Protein 9H0A (pdb70)

Solvent-accessible surface area: 10461 Å² total; per-residue (Å²): 158,7,82,9,103,12,57,18,99,109,11,48,1,140,50,0,117,32,50,6,42,0,12,0,0,15,43,17,136,176,17,59,98,54,22,19,25,57,12,0,64,8,75,8,32,4,37,94,78,97,46,78,70,0,37,1,45,8,65,3,32,10,32,104,34,192,143,151,67,84,140,95,42,108,72,33,14,37,2,29,6,68,148,75,7,86,125,133,44,33,56,17,99,69,2,42,0,15,25,40,60,26,149,76,146,124,90,115,102,95,66,34,54,31,11,2,0,52,13,66,80,33,180,141,108,81,6,42,15,0,0,18,3,6,82,80,7,132,62,32,2,18,0,4,0,63,131,67,104,36,142,124,91,31,33,80,130,2,26,76,9,0,119,107,0,27,7,62,89,88,39,26,87,185,59,94,11,38,112,16,72,15,75,196,71

Foldseek 3Di:
DQFFDADDFFDFQQLVFAKWWFFKKFCDPVCPPVQQAARWMWGKATWDDDDQKIKIKIKIWHQADVVVRGHTDIFMKMWIAPDGHDPVGRTGGWRWTWMWTDDDPDTHTDGGTKTFRDWDADPVRHTAKTWIFGRGLNTIITIIGPDNDDDPVVVVVVLVSRVVRPRDPVCSDPPRMGTGHHPPD

InterPro domains:
  IPR012674 Calycin [G3DSA:2.40.128.20] (30-206)
  IPR012674 Calycin [SSF50814] (40-212)

Structure (mmCIF, N/CA/C/O backbone):
data_9H0A
#
_entry.id   9H0A
#
_cell.length_a   82.012
_cell.length_b   82.012
_cell.length_c   127.851
_cell.angle_alpha   90.000
_cell.angle_beta   90.000
_cell.angle_gamma   120.000
#
_symmetry.space_group_name_H-M   'P 63 2 2'
#
loop_
_entity.id
_entity.type
_entity.pdbx_description
1 polymer 'Parasitophorous vacuolar protein 5'
2 non-polymer 4-(aminomethyl)-1-[5-(2-methoxy-6-propan-2-yl-pyridin-3-yl)imidazo[2,1-b][1,3,4]thiadiazol-2-yl]piperidin-4-ol
3 non-polymer 'CHLORIDE ION'
4 water water
#
loop_
_atom_site.group_PDB
_atom_site.id
_atom_site.type_symbol
_atom_site.label_atom_id
_atom_site.label_alt_id
_atom_site.label_comp_id
_atom_site.label_asym_id
_atom_site.label_entity_id
_atom_site.label_seq_id
_atom_site.pdbx_PDB_ins_code
_atom_site.Cartn_x
_atom_site.Cartn_y
_atom_site.Cartn_z
_atom_site.occupancy
_atom_site.B_iso_or_equiv
_atom_site.auth_seq_id
_atom_site.auth_comp_id
_atom_site.auth_asym_id
_atom_site.auth_atom_id
_atom_site.pdbx_PDB_model_num
ATOM 1 N N . ASP A 1 32 ? 0.05040 -28.80908 -23.35550 1.000 89.32215 32 ASP A N 1
ATOM 2 C CA . ASP A 1 32 ? -0.66043 -29.17557 -24.57482 1.000 86.72838 32 ASP A CA 1
ATOM 3 C C . ASP A 1 32 ? -1.93608 -28.34670 -24.73394 1.000 76.88641 32 ASP A C 1
ATOM 4 O O . ASP A 1 32 ? -2.68988 -28.52205 -25.68768 1.000 74.63415 32 ASP A O 1
ATOM 9 N N . GLY A 1 33 ? -2.17508 -27.44340 -23.79085 1.000 69.19196 33 GLY A N 1
ATOM 10 C CA . GLY A 1 33 ? -3.28742 -26.53031 -23.89407 1.000 65.43492 33 GLY A CA 1
ATOM 11 C C . GLY A 1 33 ? -4.62891 -27.07238 -23.44633 1.000 61.60974 33 GLY A C 1
ATOM 12 O O . GLY A 1 33 ? -5.59691 -26.30293 -23.40232 1.000 57.45623 33 GLY A O 1
ATOM 13 N N . VAL A 1 34 ? -4.72460 -28.36238 -23.12521 1.000 62.32852 34 VAL A N 1
ATOM 14 C CA . VAL A 1 34 ? -5.94771 -28.93495 -22.56443 1.000 60.60278 34 VAL A CA 1
ATOM 15 C C . VAL A 1 34 ? -6.14457 -28.37703 -21.16171 1.000 59.31124 34 VAL A C 1
ATOM 16 O O . VAL A 1 34 ? -5.26480 -28.51568 -20.30347 1.000 55.04597 34 VAL A O 1
ATOM 20 N N . VAL A 1 35 ? -7.30459 -27.74587 -20.91159 1.000 48.95161 35 VAL A N 1
ATOM 21 C CA . VAL A 1 35 ? -7.58508 -27.23516 -19.57410 1.000 50.92565 35 VAL A CA 1
ATOM 22 C C . VAL A 1 35 ? -8.51956 -28.20849 -18.87420 1.000 51.69213 35 VAL A C 1
ATOM 23 O O . VAL A 1 35 ? -9.40489 -28.80281 -19.50332 1.000 56.45197 35 VAL A O 1
ATOM 27 N N . HIS A 1 36 ? -8.29056 -28.41509 -17.57876 1.000 49.93880 36 HIS A N 1
ATOM 28 C CA . HIS A 1 36 ? -9.16078 -29.23616 -16.75448 1.000 50.94939 36 HIS A CA 1
ATOM 29 C C . HIS A 1 36 ? -9.77820 -28.39982 -15.64204 1.000 53.72493 36 HIS A C 1
ATOM 30 O O . HIS A 1 36 ? -9.25888 -27.34558 -15.25353 1.000 53.12774 36 HIS A O 1
ATOM 37 N N . VAL A 1 37 ? -10.89109 -28.90586 -15.12509 1.000 47.23932 37 VAL A N 1
ATOM 38 C CA . VAL A 1 37 ? -11.66702 -28.22092 -14.10056 1.000 52.36838 37 VAL A CA 1
ATOM 39 C C . VAL A 1 37 ? -10.94194 -28.32733 -12.76440 1.000 51.95026 37 VAL A C 1
ATOM 40 O O . VAL A 1 37 ? -10.46228 -29.39897 -12.39279 1.000 49.21854 37 VAL A O 1
ATOM 44 N N . LEU A 1 38 ? -10.86191 -27.21619 -12.03214 1.000 49.92894 38 LEU A N 1
ATOM 45 C CA . LEU A 1 38 ? -10.27580 -27.25791 -10.69590 1.000 49.17510 38 LEU A CA 1
ATOM 46 C C . LEU A 1 38 ? -11.31299 -27.52905 -9.60687 1.000 52.97972 38 LEU A C 1
ATOM 47 O O . LEU A 1 38 ? -11.07464 -28.34642 -8.71408 1.000 54.22777 38 LEU A O 1
ATOM 52 N N . SER A 1 39 ? -12.47040 -26.85738 -9.67057 1.000 53.62788 39 SER A N 1
ATOM 53 C CA . SER A 1 39 ? -13.45286 -26.84324 -8.58682 1.000 55.38902 39 SER A CA 1
ATOM 54 C C . SER A 1 39 ? -14.53415 -27.89085 -8.84446 1.000 58.99474 39 SER A C 1
ATOM 55 O O . SER A 1 39 ? -15.35749 -27.72960 -9.75326 1.000 54.47302 39 SER A O 1
ATOM 58 N N . LYS A 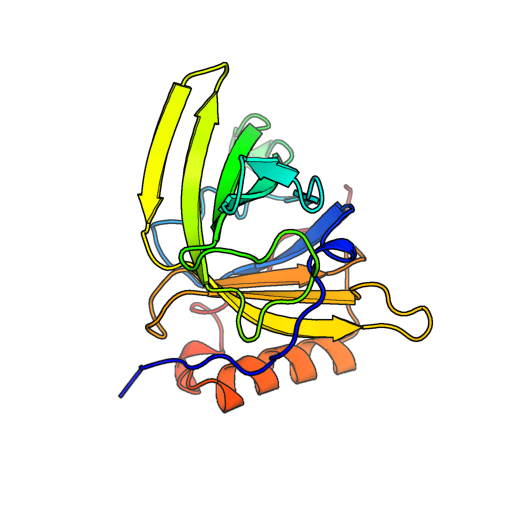1 40 ? -14.55477 -28.94220 -8.02267 1.000 58.83152 40 LYS A N 1
ATOM 59 C CA . LYS A 1 40 ? -15.49607 -30.04164 -8.18486 1.000 63.54021 40 LYS A CA 1
ATOM 60 C C . LYS A 1 40 ? -16.49544 -30.09895 -7.03205 1.000 62.80270 40 LYS A C 1
ATOM 61 O O . LYS A 1 40 ? -16.30092 -29.49361 -5.97171 1.000 61.59679 40 LYS A O 1
ATOM 67 N N . ASN A 1 41 ? -17.58411 -30.83868 -7.27079 1.000 62.99677 41 ASN A N 1
ATOM 68 C CA . ASN A 1 41 ? -18.64923 -31.05389 -6.28557 1.000 62.17358 41 ASN A CA 1
ATOM 69 C C . ASN A 1 41 ? -19.34412 -29.74058 -5.94969 1.000 65.11638 41 ASN A C 1
ATOM 70 O O . ASN A 1 41 ? -19.59702 -29.42035 -4.78766 1.000 69.32417 41 ASN A O 1
ATOM 75 N N . ILE A 1 42 ? -19.67268 -28.99623 -7.00361 1.000 61.34981 42 ILE A N 1
ATOM 76 C CA . ILE A 1 42 ? -20.24493 -27.65743 -6.92083 1.000 61.99546 42 ILE A CA 1
ATOM 77 C C . ILE A 1 42 ? -21.74909 -27.72991 -6.68459 1.000 65.46388 42 ILE A C 1
ATOM 78 O O . ILE A 1 42 ? -22.45316 -28.55945 -7.27736 1.000 64.95485 42 ILE A O 1
ATOM 83 N N . ASP A 1 43 ? -22.25014 -26.83528 -5.83341 1.000 66.29730 43 ASP A N 1
ATOM 84 C CA . ASP A 1 43 ? -23.67609 -26.72840 -5.54080 1.000 66.57625 43 ASP A CA 1
ATOM 85 C C . ASP A 1 43 ? -24.32158 -25.72737 -6.50068 1.000 64.56258 43 ASP A C 1
ATOM 86 O O . ASP A 1 43 ? -24.00558 -24.53383 -6.47273 1.000 66.80031 43 ASP A O 1
ATOM 91 N N . VAL A 1 44 ? -25.22777 -26.21092 -7.34984 1.000 65.03777 44 VAL A N 1
ATOM 92 C CA . VAL A 1 44 ? -25.82351 -25.34433 -8.36164 1.000 64.13014 44 VAL A CA 1
ATOM 93 C C . VAL A 1 44 ? -26.89239 -24.41866 -7.77907 1.000 68.26503 44 VAL A C 1
ATOM 94 O O . VAL A 1 44 ? -27.21449 -23.39240 -8.39455 1.000 63.33288 44 VAL A O 1
ATOM 98 N N . LYS A 1 45 ? -27.43988 -24.73689 -6.60031 1.000 66.04796 45 LYS A N 1
ATOM 99 C CA . LYS A 1 45 ? -28.33461 -23.80056 -5.92131 1.000 67.41443 45 LYS A CA 1
ATOM 100 C C . LYS A 1 45 ? -27.65295 -22.46565 -5.62105 1.000 68.67168 45 LYS A C 1
ATOM 101 O O . LYS A 1 45 ? -28.30820 -21.41530 -5.65603 1.000 71.36707 45 LYS A O 1
ATOM 107 N N . ASN A 1 46 ? -26.34831 -22.47871 -5.31988 1.000 68.68368 46 ASN A N 1
ATOM 108 C CA . ASN A 1 46 ? -25.61153 -21.25008 -5.03570 1.000 69.41894 46 ASN A CA 1
ATOM 109 C C . ASN A 1 46 ? -25.29249 -20.44832 -6.28964 1.000 65.62275 46 ASN A C 1
ATOM 110 O O . ASN A 1 46 ? -24.73798 -19.35064 -6.18392 1.000 61.68038 46 ASN A O 1
ATOM 115 N N . LEU A 1 47 ? -25.60877 -20.97934 -7.46476 1.000 65.10217 47 LEU A N 1
ATOM 116 C CA . LEU A 1 47 ? -25.28188 -20.33696 -8.72539 1.000 60.73186 47 LEU A CA 1
ATOM 117 C C . LEU A 1 47 ? -26.33518 -19.29190 -9.06955 1.000 63.30048 47 LEU A C 1
ATOM 118 O O . LEU A 1 47 ? -26.90526 -19.32736 -10.16643 1.000 62.02401 47 LEU A O 1
ATOM 123 N N . GLN A 1 48 ? -26.62353 -18.38278 -8.14153 1.000 60.82042 48 GLN A N 1
ATOM 124 C CA . GLN A 1 48 ? -27.66323 -17.38752 -8.33038 1.000 59.83136 48 GLN A CA 1
ATOM 125 C C . GLN A 1 48 ? -27.14833 -16.02369 -7.88328 1.000 61.79331 48 GLN A C 1
ATOM 126 O O . GLN A 1 48 ? -26.32093 -15.91991 -6.97277 1.000 64.37040 48 GLN A O 1
ATOM 132 N N . GLY A 1 49 ? -27.63713 -14.97828 -8.53142 1.000 53.83181 49 GLY A N 1
ATOM 133 C CA . GLY A 1 49 ? -27.25943 -13.62140 -8.19783 1.000 51.32559 49 GLY A CA 1
ATOM 134 C C . GLY A 1 49 ? -26.53343 -12.94471 -9.33965 1.000 47.35526 49 GLY A C 1
ATOM 135 O O . GLY A 1 49 ? -26.43264 -13.46528 -10.45662 1.000 45.62178 49 GLY A O 1
ATOM 136 N N . THR A 1 50 ? -26.02127 -11.75858 -9.04519 1.000 44.64285 50 THR A N 1
ATOM 137 C CA . THR A 1 50 ? -25.32806 -10.93274 -10.01842 1.000 42.67241 50 THR A CA 1
ATOM 138 C C . THR A 1 50 ? -23.82683 -11.12559 -9.87446 1.000 42.03246 50 THR A C 1
ATOM 139 O O . THR A 1 50 ? -23.29892 -11.19592 -8.75984 1.000 39.90029 50 THR A O 1
ATOM 143 N N . PHE A 1 51 ? -23.14205 -11.20555 -11.00595 1.000 42.36225 51 PHE A N 1
ATOM 144 C CA . PHE A 1 51 ? -21.68743 -11.22296 -11.04039 1.000 41.55601 51 PHE A CA 1
ATOM 145 C C . PHE A 1 51 ? -21.20246 -10.21967 -12.07150 1.000 40.65533 51 PHE A C 1
ATOM 146 O O . PHE A 1 51 ? -21.80598 -10.06990 -13.13395 1.000 40.31259 51 PHE A O 1
ATOM 154 N N . TYR A 1 52 ? -20.11628 -9.52869 -11.74596 1.000 38.54076 52 TYR A N 1
ATOM 155 C CA . TYR A 1 52 ? -19.52811 -8.52752 -12.62218 1.000 41.54610 52 TYR A CA 1
ATOM 156 C C . TYR A 1 52 ? -18.29275 -9.10655 -13.29572 1.000 39.36443 52 TYR A C 1
ATOM 157 O O . TYR A 1 52 ? -17.45399 -9.72973 -12.64001 1.000 39.35185 52 TYR A O 1
ATOM 166 N N . GLU A 1 53 ? -18.18829 -8.89918 -14.59872 1.000 39.68063 53 GLU A N 1
ATOM 167 C CA . GLU A 1 53 ? -17.01653 -9.33716 -15.34862 1.000 42.32100 53 GLU A CA 1
ATOM 168 C C . GLU A 1 53 ? -15.77211 -8.52408 -14.96666 1.000 42.63227 53 GLU A C 1
ATOM 169 O O . GLU A 1 53 ? -15.79124 -7.28525 -14.95988 1.000 45.98918 53 GLU A O 1
ATOM 175 N N . ILE A 1 54 ? -14.69866 -9.23027 -14.62739 1.000 40.61991 54 ILE A N 1
ATOM 176 C CA . ILE A 1 54 ? -13.42686 -8.62326 -14.25120 1.000 39.81469 54 ILE A CA 1
ATOM 177 C C . ILE A 1 54 ? -12.44971 -8.61644 -15.42140 1.000 43.56711 54 ILE A C 1
ATOM 178 O O . ILE A 1 54 ? -11.78231 -7.61194 -15.67817 1.000 43.13622 54 ILE A O 1
ATOM 183 N N . ALA A 1 55 ? -12.38057 -9.72639 -16.15454 1.000 42.74744 55 ALA A N 1
ATOM 184 C CA . ALA A 1 55 ? -11.49448 -9.84457 -17.30282 1.000 46.65367 55 ALA A CA 1
ATOM 185 C C . ALA A 1 55 ? -11.99669 -10.98578 -18.17490 1.000 41.72889 55 ALA A C 1
ATOM 186 O O . ALA A 1 55 ? -12.73777 -11.85198 -17.71849 1.000 38.51141 55 ALA A O 1
ATOM 188 N N . THR A 1 56 ? -11.60136 -10.95646 -19.44582 1.000 42.85963 56 THR A N 1
ATOM 189 C CA . THR A 1 56 ? -11.85144 -12.02795 -20.39984 1.000 41.39672 56 THR A CA 1
ATOM 190 C C . THR A 1 56 ? -10.54582 -12.29349 -21.13456 1.000 41.00286 56 THR A C 1
ATOM 191 O O . THR A 1 56 ? -9.61243 -11.49784 -21.06334 1.000 40.30098 56 THR A O 1
ATOM 195 N N . ASN A 1 57 ? -10.46720 -13.42022 -21.84320 1.000 41.38807 57 ASN A N 1
ATOM 196 C CA . ASN A 1 57 ? -9.37792 -13.58409 -22.79585 1.000 45.95992 57 ASN A CA 1
ATOM 197 C C . ASN A 1 57 ? -9.80926 -12.94302 -24.11662 1.000 46.17816 57 ASN A C 1
ATOM 198 O O . ASN A 1 57 ? -10.79998 -12.20353 -24.17424 1.000 47.01394 57 ASN A O 1
ATOM 203 N N . ALA A 1 58 ? -9.05890 -13.18839 -25.19099 1.000 44.21743 58 ALA A N 1
ATOM 204 C CA . ALA A 1 58 ? -9.27604 -12.47592 -26.44485 1.000 45.98869 58 A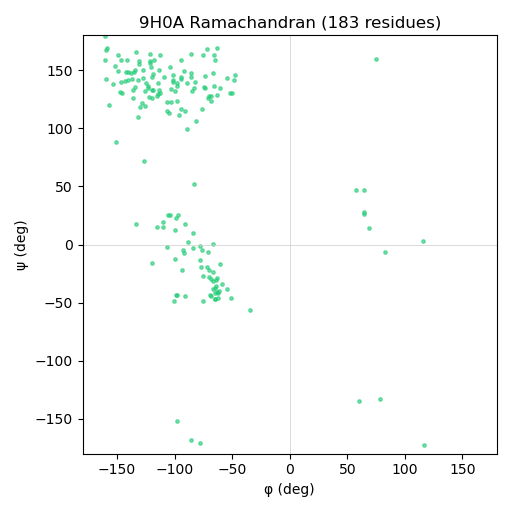LA A CA 1
ATOM 205 C C . ALA A 1 58 ? -9.95907 -13.33551 -27.51032 1.000 46.18344 58 ALA A C 1
ATOM 206 O O . ALA A 1 58 ? -9.81800 -13.05864 -28.70538 1.000 50.93088 58 ALA A O 1
ATOM 208 N N . SER A 1 59 ? -10.71803 -14.35610 -27.11057 1.000 46.03074 59 SER A N 1
ATOM 209 C CA . SER A 1 59 ? -11.45296 -15.14209 -28.09175 1.000 47.05038 59 SER A CA 1
ATOM 210 C C . SER A 1 59 ? -12.48137 -14.27618 -28.81612 1.000 50.86272 59 SER A C 1
ATOM 211 O O . SER A 1 59 ? -13.28955 -13.58674 -28.18900 1.000 46.62452 59 SER A O 1
ATOM 214 N N . ASP A 1 60 ? -12.44763 -14.32560 -30.14861 1.000 49.54345 60 ASP A N 1
ATOM 215 C CA . ASP A 1 60 ? -13.41252 -13.61182 -30.97775 1.000 50.26264 60 ASP A CA 1
ATOM 216 C C . ASP A 1 60 ? -14.84935 -14.05171 -30.72710 1.000 52.01543 60 ASP A C 1
ATOM 217 O O . ASP A 1 60 ? -15.77754 -13.34295 -31.12860 1.000 52.76953 60 ASP A O 1
ATOM 222 N N . LYS A 1 61 ? -15.05442 -15.20548 -30.08726 1.000 50.88894 61 LYS A N 1
ATOM 223 C CA . LYS A 1 61 ? -16.40574 -15.63121 -29.73522 1.000 52.79548 61 LYS A CA 1
ATOM 224 C C . LYS A 1 61 ? -17.05342 -14.66406 -28.74765 1.000 52.13216 61 LYS A C 1
ATOM 225 O O . LYS A 1 61 ? -18.24359 -14.34917 -28.86435 1.000 52.47870 61 LYS A O 1
ATOM 231 N N . ILE A 1 62 ? -16.28737 -14.17985 -27.77152 1.000 50.16904 62 ILE A N 1
ATOM 232 C CA . ILE A 1 62 ? -16.82515 -13.34582 -26.70393 1.000 49.48549 62 ILE A CA 1
ATOM 233 C C . ILE A 1 62 ? -16.18896 -11.95899 -26.64189 1.000 50.44447 62 ILE A C 1
ATOM 234 O O . ILE A 1 62 ? -16.74405 -11.06655 -25.98060 1.000 48.93892 62 ILE A O 1
ATOM 239 N N . PHE A 1 63 ? -15.04570 -11.73165 -27.27687 1.000 50.40605 63 PHE A N 1
ATOM 240 C CA . PHE A 1 63 ? -14.38770 -10.44125 -27.19707 1.000 47.82257 63 PHE A CA 1
ATOM 241 C C . PHE A 1 63 ? -14.39217 -9.77689 -28.55964 1.000 49.15009 63 PHE A C 1
ATOM 242 O O . PHE A 1 63 ? -14.03729 -10.42695 -29.54985 1.000 52.95931 63 PHE A O 1
ATOM 250 N N . PRO A 1 64 ? -14.76093 -8.49711 -28.66931 1.000 48.36950 64 PRO A N 1
ATOM 251 C CA . PRO A 1 64 ? -15.17500 -7.55679 -27.62304 1.000 50.24394 64 PRO A CA 1
ATOM 252 C C . PRO A 1 64 ? -16.67667 -7.57135 -27.31548 1.000 52.09679 64 PRO A C 1
ATOM 253 O O . PRO A 1 64 ? -17.13324 -6.78421 -26.47981 1.000 48.64178 64 PRO A O 1
ATOM 257 N N . GLY A 1 65 ? -17.41898 -8.45770 -27.98557 1.000 49.41639 65 GLY A N 1
ATOM 258 C CA . GLY A 1 65 ? -18.86933 -8.45451 -27.85844 1.000 51.06184 65 GLY A CA 1
ATOM 259 C C . GLY A 1 65 ? -19.36048 -8.47547 -26.42200 1.000 50.50276 65 GLY A C 1
ATOM 260 O O . GLY A 1 65 ? -20.24847 -7.70624 -26.05041 1.000 46.18273 65 GLY A O 1
ATOM 261 N N . LEU A 1 66 ? -18.78750 -9.35055 -25.58844 1.000 38.70100 66 LEU A N 1
ATOM 262 C CA . LEU A 1 66 ? -19.25326 -9.52062 -24.21909 1.000 41.02673 66 LEU A CA 1
ATOM 263 C C . LEU A 1 66 ? -18.34152 -8.86109 -23.20128 1.000 45.85244 66 LEU A C 1
ATOM 264 O O . LEU A 1 66 ? -18.31350 -9.28966 -22.04173 1.000 47.19127 66 LEU A O 1
ATOM 269 N N . ALA A 1 67 ? -17.59809 -7.82818 -23.60096 1.000 46.51097 67 ALA A N 1
ATOM 270 C CA . ALA A 1 67 ? -16.60280 -7.21288 -22.72840 1.000 48.77423 67 ALA A CA 1
ATOM 271 C C . ALA A 1 67 ? -16.68999 -5.68738 -22.72838 1.000 46.88338 67 ALA A C 1
ATOM 272 O O . ALA A 1 67 ? -15.72703 -5.02903 -22.33705 1.000 45.73973 67 ALA A O 1
ATOM 274 N N . CYS A 1 68 ? -17.81536 -5.12414 -23.17487 1.000 44.08673 68 CYS A N 1
ATOM 275 C CA . CYS A 1 68 ? -18.08052 -3.69603 -23.09138 1.000 48.03924 68 CYS A CA 1
ATOM 276 C C . CYS A 1 68 ? -18.13169 -3.26191 -21.62176 1.000 48.55713 68 CYS A C 1
ATOM 277 O O . CYS A 1 68 ? -18.15129 -4.09280 -20.69539 1.000 40.88229 68 CYS A O 1
ATOM 280 N N . ARG A 1 69 ? -18.14525 -1.93858 -21.40539 1.000 46.39246 69 ARG A N 1
ATOM 281 C CA . ARG A 1 69 ? -18.03899 -1.43461 -20.04119 1.000 46.46288 69 ARG A CA 1
ATOM 282 C C . ARG A 1 69 ? -19.27339 -1.80330 -19.21686 1.000 48.46125 69 ARG A C 1
ATOM 283 O O . ARG A 1 69 ? -20.38951 -1.94152 -19.73682 1.000 44.98730 69 ARG A O 1
ATOM 291 N N . CYS A 1 70 ? -19.03691 -2.01461 -17.91857 1.000 44.22419 70 CYS A N 1
ATOM 292 C CA . CYS A 1 70 ? -20.06975 -2.35964 -16.94758 1.000 44.98518 70 CYS A CA 1
ATOM 293 C C . CYS A 1 70 ? -20.71671 -3.71548 -17.24377 1.000 44.55255 70 CYS A C 1
ATOM 294 O O . CYS A 1 70 ? -21.86669 -3.93488 -16.87155 1.000 41.10731 70 CYS A O 1
ATOM 297 N N . THR A 1 71 ? -20.00079 -4.62513 -17.91837 1.000 43.11448 71 THR A N 1
ATOM 298 C CA . THR A 1 71 ? -20.56209 -5.94052 -18.23950 1.000 41.36240 71 THR A CA 1
ATOM 299 C C . THR A 1 71 ? -20.91845 -6.68729 -16.95744 1.000 40.70755 71 THR A C 1
ATOM 300 O O . THR A 1 71 ? -20.13230 -6.72262 -16.00083 1.000 36.67981 71 THR A O 1
ATOM 304 N N . LYS A 1 72 ? -22.11451 -7.28517 -16.95933 1.000 41.63832 72 LYS A N 1
ATOM 305 C CA . LYS A 1 72 ? -22.82100 -7.82231 -15.79687 1.000 40.13130 72 LYS A CA 1
ATOM 306 C C . LYS A 1 72 ? -23.56253 -9.10028 -16.18165 1.000 41.01698 72 LYS A C 1
ATOM 307 O O . LYS A 1 72 ? -24.15883 -9.15506 -17.26198 1.000 39.13704 72 LYS A O 1
ATOM 313 N N . TYR A 1 73 ? -23.56922 -10.10395 -15.28740 1.000 38.75822 73 TYR A N 1
ATOM 314 C CA . TYR A 1 73 ? -24.25341 -11.38886 -15.50862 1.000 38.48976 73 TYR A CA 1
ATOM 315 C C . TYR A 1 73 ? -25.16961 -11.71625 -14.32980 1.000 43.37140 73 TYR A C 1
ATOM 316 O O . TYR A 1 73 ? -24.69674 -11.82239 -13.19068 1.000 41.99817 73 TYR A O 1
ATOM 325 N N . GLU A 1 74 ? -26.47520 -11.89155 -14.60019 1.000 39.75864 74 GLU A N 1
ATOM 326 C CA . GLU A 1 74 ? -27.43984 -12.35354 -13.60294 1.000 42.41023 74 GLU A CA 1
ATOM 327 C C . GLU A 1 74 ? -27.75551 -13.82656 -13.85498 1.000 44.87442 74 GLU A C 1
ATOM 328 O O . GLU A 1 74 ? -28.21662 -14.18536 -14.94322 1.000 44.37357 74 GLU A O 1
ATOM 334 N N . PHE A 1 75 ? -27.52152 -14.66742 -12.85350 1.000 40.65775 75 PHE A N 1
ATOM 335 C CA . PHE A 1 75 ? -27.78922 -16.09363 -12.94531 1.000 47.18130 75 PHE A CA 1
ATOM 336 C C . PHE A 1 75 ? -29.11032 -16.40170 -12.25605 1.000 50.88437 75 PHE A C 1
ATOM 337 O O . PHE A 1 75 ? -29.33506 -15.96914 -11.12368 1.000 45.12099 75 PHE A O 1
ATOM 345 N N . SER A 1 76 ? -29.96443 -17.17323 -12.93468 1.000 50.33629 76 SER A N 1
ATOM 346 C CA . SER A 1 76 ? -31.26940 -17.54940 -12.39882 1.000 56.05793 76 SER A CA 1
ATOM 347 C C . SER A 1 76 ? -31.18363 -18.52528 -11.23474 1.000 58.22885 76 SER A C 1
ATOM 348 O O . SER A 1 76 ? -32.14332 -18.63189 -10.46295 1.000 59.36471 76 SER A O 1
ATOM 351 N N . GLY A 1 77 ? -30.08497 -19.26455 -11.10640 1.000 54.09883 77 GLY A N 1
ATOM 352 C CA . GLY A 1 77 ? -30.07559 -20.39864 -10.19886 1.000 59.63446 77 GLY A CA 1
ATOM 353 C C . GLY A 1 77 ? -30.84424 -21.58069 -10.76528 1.000 58.39822 77 GLY A C 1
ATOM 354 O O . GLY A 1 77 ? -31.70087 -21.40634 -11.64102 1.000 58.19191 77 GLY A O 1
ATOM 355 N N . LEU A 1 78 ? -30.56491 -22.77777 -10.23784 1.000 65.94758 78 LEU A N 1
ATOM 356 C CA . LEU A 1 78 ? -30.97306 -24.04686 -10.85026 1.000 61.36306 78 LEU A CA 1
ATOM 357 C C . LEU A 1 78 ? -32.46061 -24.10385 -11.17997 1.000 58.81117 78 LEU A C 1
ATOM 358 O O . LEU A 1 78 ? -33.31381 -23.78829 -10.34722 1.000 62.26237 78 LEU A O 1
ATOM 363 N N . LYS A 1 79 ? -32.75734 -24.49621 -12.41802 1.000 55.58098 79 LYS A N 1
ATOM 364 C CA . LYS A 1 79 ? -34.07953 -24.93113 -12.84776 1.000 53.32267 79 LYS A CA 1
ATOM 365 C C . LYS A 1 79 ? -33.97453 -26.35442 -13.39825 1.000 54.44888 79 LYS A C 1
ATOM 366 O O . LYS A 1 79 ? -32.90531 -26.80422 -13.83091 1.000 48.84131 79 LYS A O 1
ATOM 372 N N . ARG A 1 80 ? -35.09368 -27.07004 -13.36389 1.000 54.40344 80 ARG A N 1
ATOM 373 C CA . ARG A 1 80 ? -35.14030 -28.47407 -13.74050 1.000 59.04765 80 ARG A CA 1
ATOM 374 C C . ARG A 1 80 ? -36.18367 -28.69905 -14.81867 1.000 61.78024 80 ARG A C 1
ATOM 375 O O . ARG A 1 80 ? -37.28536 -28.14059 -14.76670 1.000 65.80220 80 ARG A O 1
ATOM 383 N N . ASP A 1 81 ? -35.82506 -29.52620 -15.78613 1.000 59.66975 81 ASP A N 1
ATOM 384 C CA . ASP A 1 81 ? -36.73593 -29.98886 -16.82022 1.000 62.44731 81 ASP A CA 1
ATOM 385 C C . ASP A 1 81 ? -36.67654 -31.51543 -16.82080 1.000 61.00912 81 ASP A C 1
ATOM 386 O O . ASP A 1 81 ? -36.11900 -32.12999 -17.73243 1.000 59.02672 81 ASP A O 1
ATOM 391 N N . GLY A 1 82 ? -37.25392 -32.11944 -15.78492 1.000 62.56656 82 GLY A N 1
ATOM 392 C CA . GLY A 1 82 ? -37.03867 -33.54293 -15.54740 1.000 59.54624 82 GLY A CA 1
ATOM 393 C C . GLY A 1 82 ? -35.67900 -33.74498 -14.90763 1.000 62.59546 82 GLY A C 1
ATOM 394 O O . GLY A 1 82 ? -35.30513 -33.02417 -13.97070 1.000 63.53743 82 GLY A O 1
ATOM 395 N N . ASN A 1 83 ? -34.91390 -34.70145 -15.42874 1.000 58.14603 83 ASN A N 1
ATOM 396 C CA . ASN A 1 83 ? -33.55466 -34.94703 -14.96292 1.000 58.86269 83 ASN A CA 1
ATOM 397 C C . ASN A 1 83 ? -32.53217 -34.01974 -15.62341 1.000 60.59536 83 ASN A C 1
ATOM 398 O O . ASN A 1 83 ? -31.32411 -34.22990 -15.46361 1.000 62.31360 83 ASN A O 1
ATOM 403 N N . LEU A 1 84 ? -32.99005 -33.00191 -16.35212 1.000 57.95307 84 LEU A N 1
ATOM 404 C CA . LEU A 1 84 ? -32.12279 -32.02506 -17.00194 1.000 53.79396 84 LEU A CA 1
ATOM 405 C C . LEU A 1 84 ? -32.04259 -30.78565 -16.12302 1.000 51.69646 84 LEU A C 1
ATOM 406 O O . LEU A 1 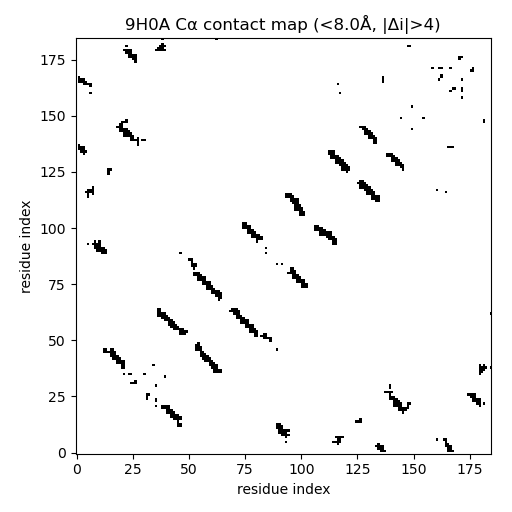84 ? -33.07447 -30.19216 -15.78656 1.000 54.54264 84 LEU A O 1
ATOM 411 N N . GLY A 1 85 ? -30.83027 -30.40115 -15.74807 1.000 48.66826 85 GLY A N 1
ATOM 412 C CA . GLY A 1 85 ? -30.60121 -29.17111 -15.01438 1.000 45.90988 85 GLY A CA 1
ATOM 413 C C . GLY A 1 85 ? -30.09330 -28.06877 -15.92549 1.000 45.46336 85 GLY A C 1
ATOM 414 O O . GLY A 1 85 ? -29.35351 -28.32174 -16.88042 1.000 43.40890 85 GLY A O 1
ATOM 415 N N . TYR A 1 86 ? -30.49256 -26.83359 -15.61902 1.000 44.30190 86 TYR A N 1
ATOM 416 C CA . TYR A 1 86 ? -30.06293 -25.69419 -16.41366 1.000 40.99991 86 TYR A CA 1
ATOM 417 C C . TYR A 1 86 ? -30.20028 -24.40869 -15.60803 1.000 47.99359 86 TYR A C 1
ATOM 418 O O . TYR A 1 86 ? -30.82116 -24.36764 -14.54369 1.000 45.21345 86 TYR A O 1
ATOM 427 N N . VAL A 1 87 ? -29.61658 -23.34883 -16.15939 1.000 44.93007 87 VAL A N 1
ATOM 428 C CA . VAL A 1 87 ? -29.56066 -22.03259 -15.53585 1.000 44.14422 87 VAL A CA 1
ATOM 429 C C . VAL A 1 87 ? -29.62550 -20.98510 -16.64669 1.000 41.92838 87 VAL A C 1
ATOM 430 O O . VAL A 1 87 ? -29.03277 -21.16298 -17.71796 1.000 40.92318 87 VAL A O 1
ATOM 434 N N . LEU A 1 88 ? -30.37657 -19.90853 -16.40047 1.000 36.94883 88 LEU A N 1
ATOM 435 C CA . LEU A 1 88 ? -30.46173 -18.76344 -17.30029 1.000 42.71935 88 LEU A CA 1
ATOM 436 C C . LEU A 1 88 ? -29.46731 -17.67487 -16.88536 1.000 43.85729 88 LEU A C 1
ATOM 437 O O . LEU A 1 88 ? -29.22077 -17.45540 -15.69405 1.000 42.47778 88 LEU A O 1
ATOM 442 N N . ILE A 1 89 ? -28.88942 -16.99734 -17.87338 1.000 39.76114 89 ILE A N 1
ATOM 443 C CA . ILE A 1 89 ? -27.95123 -15.90539 -17.62266 1.000 37.36328 89 ILE A CA 1
ATOM 444 C C . ILE A 1 89 ? -28.38966 -14.71004 -18.44849 1.000 42.77003 89 ILE A C 1
ATOM 445 O O . ILE A 1 89 ? -28.43426 -14.78701 -19.68361 1.000 43.36463 89 ILE A O 1
ATOM 450 N N .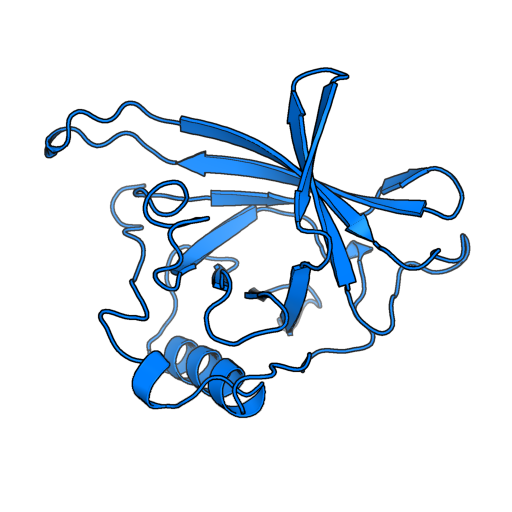 ASN A 1 90 ? -28.72586 -13.61637 -17.77058 1.000 36.17490 90 ASN A N 1
ATOM 451 C CA . ASN A 1 90 ? -29.01440 -12.35489 -18.43587 1.000 41.40306 90 ASN A CA 1
ATOM 452 C C . ASN A 1 90 ? -27.74279 -11.51148 -18.46201 1.000 40.80619 90 ASN A C 1
ATOM 453 O O . ASN A 1 90 ? -27.19364 -11.16665 -17.40776 1.000 37.66393 90 ASN A O 1
ATOM 458 N N . PHE A 1 91 ? -27.24989 -11.23659 -19.66726 1.000 39.43035 91 PHE A N 1
ATOM 459 C CA . PHE A 1 91 ? -26.10151 -10.36475 -19.88259 1.000 41.19496 91 PHE A CA 1
ATOM 460 C C . PHE A 1 91 ? -26.59549 -8.95501 -20.17670 1.000 42.29844 91 PHE A C 1
ATOM 461 O O . PHE A 1 91 ? -27.61178 -8.77415 -20.85558 1.000 39.44034 91 PHE A O 1
ATOM 469 N N . SER A 1 92 ? -25.87227 -7.96317 -19.66198 1.000 41.02781 92 SER A N 1
ATOM 470 C CA . SER A 1 92 ? -26.09255 -6.57901 -20.05219 1.000 43.38244 92 SER A CA 1
ATOM 471 C C . SER A 1 92 ? -24.79161 -5.81686 -19.89721 1.000 40.61140 92 SER A C 1
ATOM 472 O O . SER A 1 92 ? -23.93842 -6.17723 -19.08419 1.000 42.09306 92 SER A O 1
ATOM 475 N N . CYS A 1 93 ? -24.65138 -4.75390 -20.68523 1.000 43.48770 93 CYS A N 1
ATOM 476 C CA . CYS A 1 93 ? -23.56146 -3.80928 -20.52542 1.000 41.27928 93 CYS A CA 1
ATOM 477 C C . CYS A 1 93 ? -24.05061 -2.43512 -20.97008 1.000 48.75155 93 CYS A C 1
ATOM 478 O O . CYS A 1 93 ? -25.06852 -2.31669 -21.65466 1.000 45.90457 93 CYS A O 1
ATOM 481 N N . ALA A 1 94 ? -23.31216 -1.39872 -20.55922 1.000 43.69676 94 ALA A N 1
ATOM 482 C CA . ALA A 1 94 ? -23.62803 0.00476 -20.77831 1.000 48.29062 94 ALA A CA 1
ATOM 483 C C . ALA A 1 94 ? -23.12911 0.50673 -22.13691 1.000 54.82726 94 ALA A C 1
ATOM 484 O O . ALA A 1 94 ? -22.26395 -0.09699 -22.78122 1.000 50.51597 94 ALA A O 1
ATOM 486 N N . ARG A 1 95 ? -23.66254 1.65920 -22.54827 1.000 57.48345 95 ARG A N 1
ATOM 487 C CA . ARG A 1 95 ? -23.26691 2.25235 -23.81658 1.000 61.41893 95 ARG A CA 1
ATOM 488 C C . ARG A 1 95 ? -21.84084 2.81258 -23.73368 1.000 58.02600 95 ARG A C 1
ATOM 489 O O . ARG A 1 95 ? -21.24272 2.94790 -22.66354 1.000 55.51833 95 ARG A O 1
ATOM 497 N N . ASN A 1 96 ? -21.29793 3.15729 -24.89398 1.000 65.09102 96 ASN A N 1
ATOM 498 C CA . ASN A 1 96 ? -19.99105 3.80138 -24.98465 1.000 71.99270 96 ASN A CA 1
ATOM 499 C C . ASN A 1 96 ? -20.10580 5.00384 -25.91719 1.000 72.14124 96 ASN A C 1
ATOM 500 O O . ASN A 1 96 ? -20.26961 4.83965 -27.12984 1.000 74.47559 96 ASN A O 1
ATOM 505 N N . PHE A 1 97 ? -20.02794 6.21248 -25.35001 1.000 74.75766 97 PHE A N 1
ATOM 506 C CA . PHE A 1 97 ? -20.2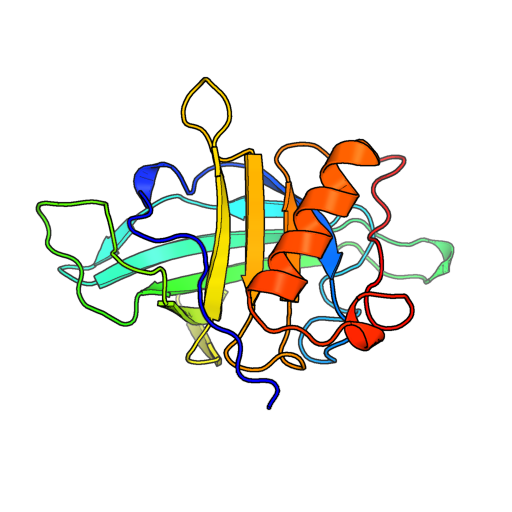0366 7.43049 -26.14374 1.000 73.03313 97 PHE A CA 1
ATOM 507 C C . PHE A 1 97 ? -19.08337 7.59156 -27.16663 1.000 78.66585 97 PHE A C 1
ATOM 508 O O . PHE A 1 97 ? -19.34395 7.85755 -28.34617 1.000 80.51426 97 PHE A O 1
ATOM 516 N N . ILE A 1 98 ? -17.82677 7.41087 -26.74143 1.000 90.92068 98 ILE A N 1
ATOM 517 C CA . ILE A 1 98 ? -16.70709 7.70512 -27.63666 1.000 89.45239 98 ILE A CA 1
ATOM 518 C C . ILE A 1 98 ? -16.63474 6.68459 -28.76763 1.000 91.89357 98 ILE A C 1
ATOM 519 O O . ILE A 1 98 ? -16.16977 7.00524 -29.86796 1.000 93.04888 98 ILE A O 1
ATOM 524 N N . PHE A 1 99 ? -17.10731 5.45972 -28.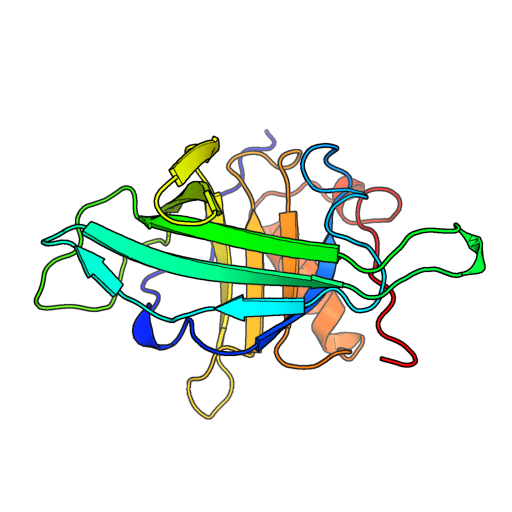53623 1.000 85.29553 99 PHE A N 1
ATOM 525 C CA . PHE A 1 99 ? -17.20197 4.44643 -29.57983 1.000 87.58916 99 PHE A CA 1
ATOM 526 C C . PHE A 1 99 ? -18.55912 4.43467 -30.27954 1.000 88.01878 99 PHE A C 1
ATOM 527 O O . PHE A 1 99 ? -18.73166 3.68935 -31.24835 1.000 95.09781 99 PHE A O 1
ATOM 535 N N . GLY A 1 100 ? -19.51637 5.24537 -29.82542 1.000 85.05558 100 GLY A N 1
ATOM 536 C CA . GLY A 1 100 ? -20.83421 5.28191 -30.43359 1.000 82.03540 100 GLY A CA 1
ATOM 537 C C . GLY A 1 100 ? -21.67818 4.04147 -30.22331 1.000 85.39251 100 GLY A C 1
ATOM 538 O O . GLY A 1 100 ? -22.69528 3.87695 -30.89940 1.000 84.70489 100 GLY A O 1
ATOM 539 N N . GLU A 1 101 ? -21.29710 3.16513 -29.29904 1.000 81.33792 101 GLU A N 1
ATOM 540 C CA . GLU A 1 101 ? -22.02602 1.91983 -29.09287 1.000 82.22092 101 GLU A CA 1
ATOM 541 C C . GLU A 1 101 ? -23.20963 2.14027 -28.16226 1.000 80.87154 101 GLU A C 1
ATOM 542 O O . GLU A 1 101 ? -23.06590 2.73324 -27.09012 1.000 80.31294 101 GLU A O 1
ATOM 548 N N . LYS A 1 102 ? -24.37214 1.64295 -28.56316 1.000 80.61672 102 LYS A N 1
ATOM 549 C CA . LYS A 1 102 ? -25.54411 1.65944 -27.70608 1.000 75.79812 102 LYS A CA 1
ATOM 550 C C . LYS A 1 102 ? -25.40893 0.58139 -26.62302 1.000 63.81918 102 LYS A C 1
ATOM 551 O O . LYS A 1 102 ? -24.56776 -0.31769 -26.71148 1.000 61.28638 102 LYS A O 1
ATOM 557 N N . LYS A 1 103 ? -26.21842 0.70106 -25.56994 1.000 62.83817 103 LYS A N 1
ATOM 558 C CA . LYS A 1 103 ? -26.24294 -0.33191 -24.53848 1.000 60.19670 103 LYS A CA 1
ATOM 559 C C . LYS A 1 103 ? -26.79474 -1.64250 -25.10396 1.000 58.34750 103 LYS A C 1
ATOM 560 O O . LYS A 1 103 ? -27.45047 -1.67995 -26.14402 1.000 59.56885 103 LYS A O 1
ATOM 566 N N . SER A 1 104 ? -26.54245 -2.73023 -24.39152 1.000 49.66890 104 SER A N 1
ATOM 567 C CA . SER A 1 104 ? -26.76965 -4.03152 -24.98389 1.000 52.24205 104 SER A CA 1
ATOM 568 C C . SER A 1 104 ? -27.15311 -5.02137 -23.89533 1.000 53.39071 104 SER A C 1
ATOM 569 O O . SER A 1 104 ? -26.71838 -4.90618 -22.74534 1.000 50.01919 104 SER A O 1
ATOM 572 N N . GLU A 1 105 ? -27.97461 -5.99777 -24.26876 1.000 54.97862 105 GLU A N 1
ATOM 573 C CA . GLU A 1 105 ? -28.45321 -7.00004 -23.32452 1.000 52.30827 105 GLU A CA 1
ATOM 574 C C . GLU A 1 105 ? -28.91867 -8.20924 -24.11567 1.000 47.28803 105 GLU A C 1
ATOM 575 O O . GLU A 1 105 ? -29.46508 -8.05025 -25.20905 1.000 46.08824 105 GLU A O 1
ATOM 581 N N . MET A 1 106 ? -28.65856 -9.40684 -23.57742 1.000 44.46306 106 MET A N 1
ATOM 582 C CA . MET A 1 106 ? -29.08807 -10.65329 -24.20765 1.000 44.12941 106 MET A CA 1
ATOM 583 C C . MET A 1 106 ? -29.10727 -11.76053 -23.15749 1.000 39.87573 106 MET A C 1
ATOM 584 O O . MET A 1 106 ? -28.58507 -11.60623 -22.04887 1.000 40.49756 106 MET A O 1
ATOM 589 N N . THR A 1 107 ? -29.73140 -12.88396 -23.51636 1.000 37.28615 107 THR A N 1
ATOM 590 C CA . THR A 1 107 ? -30.00067 -13.96558 -22.57430 1.000 41.19634 107 THR A CA 1
ATOM 591 C C . THR A 1 107 ? -29.39611 -15.27726 -23.06436 1.000 40.47914 107 THR A C 1
ATOM 592 O O . THR A 1 107 ? -29.50176 -15.61372 -24.25065 1.000 40.78113 107 THR A O 1
ATOM 596 N N . PHE A 1 108 ? -28.77036 -16.01398 -22.14148 1.000 37.78090 108 PHE A N 1
ATOM 597 C CA . PHE A 1 108 ? -28.15819 -17.30948 -22.41704 1.000 41.15510 108 PHE A CA 1
ATOM 598 C C . PHE A 1 108 ? -28.79990 -18.39219 -21.55202 1.000 39.18598 108 PHE A C 1
ATOM 599 O O . PHE A 1 108 ? -29.29830 -18.12020 -20.45692 1.000 37.96053 108 PHE A O 1
ATOM 607 N N . LYS A 1 109 ? -28.77039 -19.63049 -22.04310 1.000 38.74957 109 LYS A N 1
ATOM 608 C CA . LYS A 1 109 ? -29.15173 -20.80147 -21.25733 1.000 35.95115 109 LYS A CA 1
ATOM 609 C C . LYS A 1 109 ? -27.99438 -21.79306 -21.20353 1.000 39.50774 109 LYS A C 1
ATOM 610 O O . LYS A 1 109 ? -27.46110 -22.19255 -22.24697 1.000 37.87631 109 LYS A O 1
ATOM 616 N N . LEU A 1 110 ? -27.61996 -22.19296 -19.98999 1.000 36.46518 110 LEU A N 1
ATOM 617 C CA . LEU A 1 110 ? -26.58113 -23.19041 -19.75675 1.000 38.48969 110 LEU A CA 1
ATOM 618 C C . LEU A 1 110 ? -27.25740 -24.50160 -19.35725 1.000 41.40602 110 LEU A C 1
ATOM 619 O O . LEU A 1 110 ? -27.86255 -24.57971 -18.28510 1.000 43.91747 110 LEU A O 1
ATOM 624 N N . ILE A 1 111 ? -27.16345 -25.52800 -20.20091 1.000 39.49095 111 ILE A N 1
ATOM 625 C CA . ILE A 1 111 ? -27.77599 -26.82906 -19.91131 1.000 43.65627 111 ILE A CA 1
ATOM 626 C C . ILE A 1 111 ? -26.67411 -27.81739 -19.55477 1.000 40.89642 111 ILE A C 1
ATOM 627 O O . ILE A 1 111 ? -25.85826 -28.16335 -20.41464 1.000 41.56428 111 ILE A O 1
ATOM 632 N N . LEU A 1 112 ? -26.66870 -28.29751 -18.30598 1.000 41.71457 112 LEU A N 1
ATOM 633 C CA . LEU A 1 112 ? -25.78218 -29.39528 -17.90486 1.000 45.36599 112 LEU A CA 1
ATOM 634 C C . LEU A 1 112 ? -25.87502 -30.56832 -18.87222 1.000 44.18340 112 LEU A C 1
ATOM 635 O O . LEU A 1 112 ? -26.96714 -31.03128 -19.20313 1.000 43.80821 112 LEU A O 1
ATOM 640 N N . ASN A 1 113 ? -24.71268 -31.05000 -19.31991 1.000 43.19476 113 ASN A N 1
ATOM 641 C CA . ASN A 1 113 ? -24.68105 -32.16359 -20.26614 1.000 48.61684 113 ASN A CA 1
ATOM 642 C C . ASN A 1 113 ? -24.98006 -33.50801 -19.61467 1.000 48.61692 113 ASN A C 1
ATOM 643 O O . ASN A 1 113 ? -25.45707 -34.42475 -20.29318 1.000 52.17422 113 ASN A O 1
ATOM 648 N N . LYS A 1 114 ? -24.69964 -33.65881 -18.32681 1.000 49.42159 114 LYS A N 1
ATOM 649 C CA . LYS A 1 114 ? -25.04102 -34.93159 -17.69670 1.000 53.41731 114 LYS A CA 1
ATOM 650 C C . LYS A 1 114 ? -26.37098 -34.81331 -16.95864 1.000 54.85842 114 LYS A C 1
ATOM 651 O O . LYS A 1 114 ? -26.61689 -33.79385 -16.29311 1.000 54.91162 114 LYS A O 1
ATOM 657 N N . PRO A 1 115 ? -27.26473 -35.80198 -17.07066 1.000 57.36586 115 PRO A N 1
ATOM 658 C CA . PRO A 1 115 ? -28.46989 -35.79942 -16.22964 1.000 63.08856 115 PRO A CA 1
ATOM 659 C C . PRO A 1 115 ? -28.15080 -35.51872 -14.76250 1.000 63.60752 115 PRO A C 1
ATOM 660 O O . PRO A 1 115 ? -27.10666 -35.91250 -14.23694 1.000 64.24935 115 PRO A O 1
ATOM 664 N N . LEU A 1 116 ? -29.07426 -34.82870 -14.10340 1.000 63.47538 116 LEU A N 1
ATOM 665 C CA . LEU A 1 116 ? -28.96841 -34.48629 -12.69360 1.000 70.35904 116 LEU A CA 1
ATOM 666 C C . LEU A 1 116 ? -30.08388 -35.18191 -11.92409 1.000 82.27507 116 LEU A C 1
ATOM 667 O O . LEU A 1 116 ? -31.25608 -35.07464 -12.29510 1.000 83.11731 116 LEU A O 1
ATOM 672 N N . ASP A 1 117 ? -29.72053 -35.90255 -10.86453 1.000 89.19744 117 ASP A N 1
ATOM 673 C CA . ASP A 1 117 ? -30.71026 -36.61903 -10.06856 1.000 96.91721 117 ASP A CA 1
ATOM 674 C C . ASP A 1 117 ? -31.64236 -35.63733 -9.36492 1.000 99.95621 117 ASP A C 1
ATOM 675 O O . ASP A 1 117 ? -31.18863 -34.64518 -8.78958 1.000 102.44325 117 ASP A O 1
ATOM 680 N N . GLU A 1 118 ? -32.94856 -35.92517 -9.38624 1.000 103.90110 118 GLU A N 1
ATOM 681 C CA . GLU A 1 118 ? -33.95063 -35.02791 -8.80813 1.000 100.52069 118 GLU A CA 1
ATOM 682 C C . GLU A 1 118 ? -33.84870 -34.91260 -7.28803 1.000 104.09104 118 GLU A C 1
ATOM 683 O O . GLU A 1 118 ? -34.61776 -34.17413 -6.66310 1.000 104.93113 118 GLU A O 1
ATOM 689 N N . ASN A 1 119 ? -32.88535 -35.61123 -6.69121 1.000 111.71057 119 ASN A N 1
ATOM 690 C CA . ASN A 1 119 ? -32.67276 -35.62163 -5.25029 1.000 113.95357 119 ASN A CA 1
ATOM 691 C C . ASN A 1 119 ? -31.44837 -34.82156 -4.81586 1.000 106.60277 119 ASN A C 1
ATOM 692 O O . ASN A 1 119 ? -31.17756 -34.73146 -3.61273 1.000 106.27026 119 ASN A O 1
ATOM 697 N N . THR A 1 120 ? -30.70291 -34.24543 -5.75695 1.000 97.35203 120 THR A N 1
ATOM 698 C CA . THR A 1 120 ? -29.48903 -33.50900 -5.43699 1.000 89.30480 120 THR A CA 1
ATOM 699 C C . THR A 1 120 ? -29.37756 -32.26520 -6.30770 1.000 82.84613 120 THR A C 1
ATOM 700 O O . THR A 1 120 ? -29.81391 -32.24619 -7.46131 1.000 83.58963 120 THR A O 1
ATOM 704 N N . THR A 1 121 ? -28.76758 -31.22495 -5.74503 1.000 79.10061 121 THR A N 1
ATOM 705 C CA . THR A 1 121 ? -28.45032 -30.01359 -6.48877 1.000 75.73448 121 THR A CA 1
ATOM 706 C C . THR A 1 121 ? -26.94747 -29.85346 -6.71874 1.000 69.10573 121 THR A C 1
ATOM 707 O O . THR A 1 121 ? -26.48890 -28.74894 -7.01322 1.000 69.42038 121 THR A O 1
ATOM 711 N N . THR A 1 122 ? -26.17445 -30.93293 -6.59663 1.000 68.97171 122 THR A N 1
ATOM 712 C CA . THR A 1 122 ? -24.71669 -30.89136 -6.66848 1.000 64.64919 122 THR A CA 1
ATOM 713 C C . THR A 1 122 ? -24.22344 -31.73436 -7.83828 1.000 61.76248 122 THR A C 1
ATOM 714 O O . THR A 1 122 ? -24.66634 -32.87212 -8.01891 1.000 67.11122 122 THR A O 1
ATOM 718 N N . VAL A 1 123 ? -23.30803 -31.18480 -8.62747 1.000 61.76016 123 VAL A N 1
ATOM 719 C CA . VAL A 1 123 ? -22.69798 -31.91114 -9.73457 1.000 60.12749 123 VAL A CA 1
ATOM 720 C C . VAL A 1 123 ? -21.22419 -32.11399 -9.42301 1.000 60.00195 123 VAL A C 1
ATOM 721 O O . VAL A 1 123 ? -20.60847 -31.31519 -8.71075 1.000 60.66826 123 VAL A O 1
ATOM 725 N N . GLU A 1 124 ? -20.65500 -33.20652 -9.94260 1.000 62.22477 124 GLU A N 1
ATOM 726 C CA . GLU A 1 124 ? -19.23093 -33.43857 -9.71851 1.000 63.58697 124 GLU A CA 1
ATOM 727 C C . GLU A 1 124 ? -18.38719 -32.40551 -10.45681 1.000 64.64870 124 GLU A C 1
ATOM 728 O O . GLU A 1 124 ? -17.41206 -31.88811 -9.90180 1.000 61.08539 124 GLU A O 1
ATOM 734 N N . GLU A 1 125 ? -18.73293 -32.11037 -11.71402 1.000 65.22754 125 GLU A N 1
ATOM 735 C CA . GLU A 1 125 ? -18.21174 -30.95023 -12.42705 1.000 59.89036 125 GLU A CA 1
ATOM 736 C C . GLU A 1 125 ? -19.33867 -30.28788 -13.19401 1.000 57.87685 125 GLU A C 1
ATOM 737 O O . GLU A 1 125 ? -20.27142 -30.94750 -13.65960 1.000 55.12049 125 GLU A O 1
ATOM 743 N N . PHE A 1 126 ? -19.23951 -28.97096 -13.32149 1.000 53.21704 126 PHE A N 1
ATOM 744 C CA . PHE A 1 126 ? -20.21506 -28.19546 -14.07610 1.000 49.80715 126 PHE A CA 1
ATOM 745 C C . PHE A 1 126 ? -19.75347 -28.14320 -15.52896 1.000 51.94624 126 PHE A C 1
ATOM 746 O O . PHE A 1 126 ? -18.87519 -27.34951 -15.88983 1.000 54.04663 126 PHE A O 1
ATOM 754 N N . ASN A 1 127 ? -20.34200 -29.00678 -16.35637 1.000 47.62684 127 ASN A N 1
ATOM 755 C CA . ASN A 1 127 ? -20.06899 -29.09766 -17.78768 1.000 48.31847 127 ASN A CA 1
ATOM 756 C C . ASN A 1 127 ? -21.40864 -28.97608 -18.50906 1.000 45.92822 127 ASN A C 1
ATOM 757 O O . ASN A 1 127 ? -22.30429 -29.80122 -18.29069 1.000 43.55956 127 ASN A O 1
ATOM 762 N N . ALA A 1 128 ? -21.54811 -27.94465 -19.35286 1.000 42.72748 128 ALA A N 1
ATOM 763 C CA . ALA A 1 128 ? -22.83483 -27.59061 -19.94824 1.000 42.74503 128 ALA A CA 1
ATOM 764 C C . ALA A 1 128 ? -22.67460 -27.15775 -21.40471 1.000 41.00066 128 ALA A C 1
ATOM 765 O O . ALA A 1 128 ? -21.58883 -26.78545 -21.85360 1.000 39.74125 128 ALA A O 1
ATOM 767 N N . SER A 1 129 ? -23.77697 -27.23566 -22.14406 1.000 38.42839 129 SER A N 1
ATOM 768 C CA . SER A 1 129 ? -23.93885 -26.57845 -23.43847 1.000 42.51186 129 SER A CA 1
ATOM 769 C C . SER A 1 129 ? -24.56273 -25.20025 -23.23942 1.000 39.72861 129 SER A C 1
ATOM 770 O O . SER A 1 129 ? -25.37746 -24.99584 -22.33268 1.000 40.11993 129 SER A O 1
ATOM 773 N N . ILE A 1 130 ? -24.22094 -24.26392 -24.12045 1.000 38.48174 130 ILE A N 1
ATOM 774 C CA . ILE A 1 130 ? -24.70252 -22.89269 -24.00036 1.000 39.63219 130 ILE A CA 1
ATOM 775 C C . ILE A 1 130 ? -25.50942 -22.49845 -25.24164 1.000 40.39668 130 ILE A C 1
ATOM 776 O O . ILE A 1 130 ? -25.10299 -22.75494 -26.38602 1.000 37.37342 130 ILE A O 1
ATOM 781 N N . TYR A 1 131 ? -26.67605 -21.90247 -24.99610 1.000 40.00042 131 TYR A N 1
ATOM 782 C CA . TYR A 1 131 ? -27.61920 -21.47025 -26.01153 1.000 37.74031 131 TYR A CA 1
ATOM 783 C C . TYR A 1 131 ? -27.83281 -19.96387 -25.89740 1.000 37.11599 131 TYR A C 1
ATOM 784 O O . TYR A 1 131 ? -27.84058 -19.40405 -24.79326 1.000 37.57650 131 TYR A O 1
ATOM 793 N N . LEU A 1 132 ? -28.00820 -19.31681 -27.04678 1.000 35.84706 132 LEU A N 1
ATOM 794 C CA . LEU A 1 132 ? -28.64449 -18.00848 -27.09972 1.000 36.88344 132 LEU A CA 1
ATOM 795 C C . LEU A 1 132 ? -30.16775 -18.18753 -27.10657 1.000 38.38928 132 LEU A C 1
ATOM 796 O O . LEU A 1 132 ? -30.69497 -19.04288 -27.82643 1.000 39.11061 132 LEU A O 1
ATOM 801 N N . VAL A 1 133 ? -30.87403 -17.39212 -26.29799 1.000 39.57082 133 VAL A N 1
ATOM 802 C CA . VAL A 1 133 ? -32.30720 -17.54498 -26.05856 1.000 35.14148 133 VAL A CA 1
ATOM 803 C C . VAL A 1 133 ? -33.01289 -16.21514 -26.31067 1.000 41.98593 133 VAL A C 1
ATOM 804 O O . VAL A 1 133 ? -32.47741 -15.15045 -25.98653 1.000 41.43761 133 VAL A O 1
ATOM 808 N N . GLN A 1 134 ? -34.22394 -16.28168 -26.86956 1.000 40.81984 134 GLN A N 1
ATOM 809 C CA . GLN A 1 134 ? -35.09217 -15.11255 -27.03508 1.000 38.97831 134 GLN A CA 1
ATOM 810 C C . GLN A 1 134 ? -36.51696 -15.63400 -27.15035 1.000 40.40864 134 GLN A C 1
ATOM 811 O O . GLN A 1 134 ? -36.80216 -16.45119 -28.03396 1.000 38.98145 134 GLN A O 1
ATOM 817 N N . GLY A 1 135 ? -37.39652 -15.21767 -26.24205 1.000 41.83962 135 GLY A N 1
ATOM 818 C CA . GLY A 1 135 ? -38.74882 -15.77081 -26.24775 1.000 37.15606 135 GLY A CA 1
ATOM 819 C C . GLY A 1 135 ? -38.69219 -17.27452 -26.03510 1.000 40.64958 135 GLY A C 1
ATOM 820 O O . GLY A 1 135 ? -37.95345 -17.77255 -25.17879 1.000 39.41280 135 GLY A O 1
ATOM 821 N N . ASN A 1 136 ? -39.45737 -18.02327 -26.83267 1.000 37.14630 136 ASN A N 1
ATOM 822 C CA . ASN A 1 136 ? -39.40319 -19.48162 -26.77892 1.000 37.00401 136 ASN A CA 1
ATOM 823 C C . ASN A 1 136 ? -38.49205 -20.06573 -27.85499 1.000 38.39762 136 ASN A C 1
ATOM 824 O O . ASN A 1 136 ? -38.68296 -21.21661 -28.25510 1.000 37.61871 136 ASN A O 1
ATOM 829 N N . GLN A 1 137 ? -37.50879 -19.29624 -28.32731 1.000 34.75515 137 GLN A N 1
ATOM 830 C CA . GLN A 1 137 ? -36.53295 -19.75197 -29.30736 1.000 34.23731 137 GLN A CA 1
ATOM 831 C C . GLN A 1 137 ? -35.16665 -19.90432 -28.64399 1.000 36.02071 137 GLN A C 1
ATOM 832 O O . GLN A 1 137 ? -34.80328 -19.09884 -27.78431 1.000 35.18941 137 GLN A O 1
ATOM 838 N N . GLN A 1 138 ? -34.39867 -20.92093 -29.06456 1.000 35.31310 138 GLN A N 1
ATOM 839 C CA . GLN A 1 138 ? -33.03908 -21.12460 -28.57101 1.000 36.17563 138 GLN A CA 1
ATOM 840 C C . GLN A 1 138 ? -32.13282 -21.61653 -29.69615 1.000 39.58007 138 GLN A C 1
ATOM 841 O O . GLN A 1 138 ? -32.56177 -22.33659 -30.60803 1.000 40.96911 138 GLN A O 1
ATOM 847 N N . ILE A 1 139 ? -30.86145 -21.24059 -29.61799 1.000 36.28068 139 ILE A N 1
ATOM 848 C CA . ILE A 1 139 ? -29.89556 -21.60851 -30.64389 1.000 36.13295 139 ILE A CA 1
ATOM 849 C C . ILE A 1 139 ? -28.61174 -22.05765 -29.95521 1.000 40.33882 139 ILE A C 1
ATOM 850 O O . ILE A 1 139 ? -28.06139 -21.32380 -29.12139 1.000 35.43747 139 ILE A O 1
ATOM 855 N N . LEU A 1 140 ? -28.14685 -23.26706 -30.29170 1.000 38.65907 140 LEU A N 1
ATOM 856 C CA . LEU A 1 140 ? -26.97885 -23.85460 -29.64358 1.000 39.69403 140 LEU A CA 1
ATOM 857 C C . LEU A 1 140 ? -25.71404 -23.11801 -30.06830 1.000 43.43658 140 LEU A C 1
ATOM 858 O O . LEU A 1 140 ? -25.44545 -22.96722 -31.26597 1.000 45.85111 140 LEU A O 1
ATOM 863 N N . LEU A 1 141 ? -24.93965 -22.64063 -29.09134 1.000 42.33038 141 LEU A N 1
ATOM 864 C CA . LEU A 1 141 ? -23.68897 -21.94174 -29.39214 1.000 43.79257 141 LEU A CA 1
ATOM 865 C C . LEU A 1 141 ? -22.45296 -22.82583 -29.22267 1.000 46.08392 141 LEU A C 1
ATOM 866 O O . LEU A 1 141 ? -21.59430 -22.85681 -30.11093 1.000 45.94858 141 LEU A O 1
ATOM 871 N N . ASN A 1 142 ? -22.33747 -23.54084 -28.10041 1.000 43.69499 142 ASN A N 1
ATOM 872 C CA . ASN A 1 142 ? -21.16746 -24.37261 -27.82187 1.000 46.48316 142 ASN A CA 1
ATOM 873 C C . ASN A 1 142 ? -21.57741 -25.50978 -26.89894 1.000 44.58523 142 ASN A C 1
ATOM 874 O O . ASN A 1 142 ? -22.33019 -25.29473 -25.94735 1.000 41.90529 142 ASN A O 1
ATOM 879 N N . GLY A 1 143 ? -21.06823 -26.71169 -27.17728 1.000 45.70109 143 GLY A N 1
ATOM 880 C CA . GLY A 1 143 ? -21.41551 -27.90882 -26.44133 1.000 42.48562 143 GLY A CA 1
ATOM 881 C C . GLY A 1 143 ? -20.64684 -28.17268 -25.15831 1.000 44.83596 143 GLY A C 1
ATOM 882 O O . GLY A 1 143 ? -20.96151 -29.13867 -24.45699 1.000 45.81708 143 GLY A O 1
ATOM 883 N N . ASN A 1 144 ? -19.66171 -27.34930 -24.79904 1.000 43.47679 144 ASN A N 1
ATOM 884 C CA . ASN A 1 144 ? -18.81828 -27.66774 -23.63852 1.000 45.78738 144 ASN A CA 1
ATOM 885 C C . ASN A 1 144 ? -18.31137 -26.36828 -23.00550 1.000 50.43861 144 ASN A C 1
ATOM 886 O O . ASN A 1 144 ? -17.21629 -25.89414 -23.32369 1.000 49.51603 144 ASN A O 1
ATOM 891 N N . ILE A 1 145 ? -19.09624 -25.82772 -22.07895 1.000 42.17897 145 ILE A N 1
ATOM 892 C CA . ILE A 1 145 ? -18.66941 -24.72512 -21.22871 1.000 43.85502 145 ILE A CA 1
ATOM 893 C C . ILE A 1 145 ? -18.56807 -25.23834 -19.79912 1.000 46.92856 145 ILE A C 1
ATOM 894 O O . ILE A 1 145 ? -19.49542 -25.88809 -19.29899 1.000 43.81660 145 ILE A O 1
ATOM 899 N N . ASN A 1 146 ? -17.43635 -24.96013 -19.15106 1.000 42.55246 146 ASN A N 1
ATOM 900 C CA . ASN A 1 146 ? -17.14045 -25.46938 -17.82155 1.000 42.40722 146 ASN A CA 1
ATOM 901 C C . ASN A 1 146 ? -16.95727 -24.33683 -16.82019 1.000 42.44447 146 ASN A C 1
ATOM 902 O O . ASN A 1 146 ? -16.44073 -23.26370 -17.13837 1.000 40.21163 146 ASN A O 1
ATOM 907 N N . ILE A 1 147 ? -17.35988 -24.60646 -15.58609 1.000 43.90312 147 ILE A N 1
ATOM 908 C CA . ILE A 1 147 ? -16.91222 -23.82264 -14.44806 1.000 42.12954 147 ILE A CA 1
ATOM 909 C C . ILE A 1 147 ? -15.53357 -24.35800 -14.06019 1.000 42.40963 147 ILE A C 1
ATOM 910 O O . ILE A 1 147 ? -15.40680 -25.46336 -13.53076 1.000 42.93873 147 ILE A O 1
ATOM 915 N N . ILE A 1 148 ? -14.49054 -23.58390 -14.37210 1.000 43.42375 148 ILE A N 1
ATOM 916 C CA . ILE A 1 148 ? -13.11006 -23.98334 -14.09642 1.000 41.88308 148 ILE A CA 1
ATOM 917 C C . ILE A 1 148 ? -12.80575 -23.84351 -12.60999 1.000 46.41525 148 ILE A C 1
ATOM 918 O O . ILE A 1 148 ? -12.27239 -24.76036 -11.97511 1.000 46.52256 148 ILE A O 1
ATOM 923 N N . TYR A 1 149 ? -13.14491 -22.68763 -12.03582 1.000 44.20333 149 TYR A N 1
ATOM 924 C CA . TYR A 1 149 ? -12.81546 -22.34884 -10.65991 1.000 45.20066 149 TYR A CA 1
ATOM 925 C C . TYR A 1 149 ? -13.99421 -21.62158 -10.02218 1.000 45.57570 149 TYR A C 1
ATOM 926 O O . TYR A 1 149 ? -14.66572 -20.81311 -10.66869 1.000 43.97857 149 TYR A O 1
ATOM 935 N N . ALA A 1 150 ? -14.24097 -21.91073 -8.75391 1.000 43.87332 150 ALA A N 1
ATOM 936 C CA . ALA A 1 150 ? -15.31393 -21.26727 -8.01546 1.000 46.05146 150 ALA A CA 1
ATOM 937 C C . ALA A 1 150 ? -14.88016 -21.15900 -6.56711 1.000 50.87411 150 ALA A C 1
ATOM 938 O O . ALA A 1 150 ? -14.40327 -22.14267 -5.99061 1.000 55.20707 150 ALA A O 1
ATOM 940 N N . GLU A 1 151 ? -15.02401 -19.97182 -5.98648 1.000 48.15936 151 GLU A N 1
ATOM 941 C CA . GLU A 1 151 ? -14.62007 -19.73844 -4.60674 1.000 52.66440 151 GLU A CA 1
ATOM 942 C C . GLU A 1 151 ? -15.81467 -19.23166 -3.81354 1.000 52.57349 151 GLU A C 1
ATOM 943 O O . GLU A 1 151 ? -16.53939 -18.34333 -4.28040 1.000 49.65158 151 GLU A O 1
ATOM 949 N N . LEU A 1 152 ? -16.01150 -19.79887 -2.62238 1.000 49.33854 152 LEU A N 1
ATOM 950 C CA . LEU A 1 152 ? -17.09012 -19.41845 -1.71969 1.000 55.25902 152 LEU A CA 1
ATOM 951 C C . LEU A 1 152 ? -16.54167 -18.51358 -0.62911 1.000 57.59170 152 LEU A C 1
ATOM 952 O O . LEU A 1 152 ? -15.45418 -18.75662 -0.10015 1.000 62.66440 152 LEU A O 1
ATOM 957 N N . ASN A 1 153 ? -17.30634 -17.48514 -0.27785 1.000 61.10636 153 ASN A N 1
ATOM 958 C CA . ASN A 1 153 ? -16.97356 -16.65293 0.87027 1.000 63.39898 153 ASN A CA 1
ATOM 959 C C . ASN A 1 153 ? -17.36510 -17.38723 2.15363 1.000 65.47543 153 ASN A C 1
ATOM 960 O O . ASN A 1 153 ? -17.73374 -18.56703 2.13942 1.000 64.58524 153 ASN A O 1
ATOM 965 N N . GLU A 1 154 ? -17.29704 -16.68435 3.28584 1.000 66.79412 154 GLU A N 1
ATOM 966 C CA . GLU A 1 154 ? -17.53357 -17.29829 4.58827 1.000 68.08497 154 GLU A CA 1
ATOM 967 C C . GLU A 1 154 ? -19.01538 -17.50865 4.88346 1.000 67.43368 154 GLU A C 1
ATOM 968 O O . GLU A 1 154 ? -19.35817 -18.05280 5.93703 1.000 70.39761 154 GLU A O 1
ATOM 974 N N . GLN A 1 155 ? -19.89434 -17.09607 3.97494 1.000 72.16407 155 GLN A N 1
ATOM 975 C CA . GLN A 1 155 ? -21.32585 -17.33259 4.08114 1.000 75.83354 155 GLN A CA 1
ATOM 976 C C . GLN A 1 155 ? -21.80760 -18.33492 3.03374 1.000 72.09376 155 GLN A C 1
ATOM 977 O O . GLN A 1 155 ? -23.01194 -18.43641 2.77240 1.000 72.72378 155 GLN A O 1
ATOM 983 N N . ASN A 1 156 ? -20.87468 -19.06132 2.41637 1.000 68.98010 156 ASN A N 1
ATOM 984 C CA . ASN A 1 156 ? -21.18061 -20.14546 1.48792 1.000 67.57582 156 ASN A CA 1
ATOM 985 C C . ASN A 1 156 ? -21.88563 -19.63267 0.22996 1.000 68.34809 156 ASN A C 1
ATOM 986 O O . ASN A 1 156 ? -22.65279 -20.36051 -0.40659 1.000 68.83901 156 ASN A O 1
ATOM 991 N N . GLU A 1 157 ? -21.62614 -18.37391 -0.13217 1.000 63.37510 157 GLU A N 1
ATOM 992 C CA . GLU A 1 157 ? -22.04440 -17.78903 -1.39960 1.000 62.13274 157 GLU A CA 1
ATOM 993 C C . GLU A 1 157 ? -20.84917 -17.69547 -2.33823 1.000 57.13484 157 GLU A C 1
ATOM 994 O O . GLU A 1 157 ? -19.70279 -17.57933 -1.89815 1.000 55.83009 157 GLU A O 1
ATOM 1000 N N . PHE A 1 158 ? -21.12178 -17.72584 -3.63822 1.000 55.63650 158 PHE A N 1
ATOM 1001 C CA . PHE A 1 158 ? -20.04571 -17.60807 -4.61137 1.000 53.79226 158 PHE A CA 1
ATOM 1002 C C . PHE A 1 158 ? -19.47903 -16.19433 -4.60618 1.000 52.55858 158 PHE A C 1
ATOM 1003 O O . PHE A 1 158 ? -20.21888 -15.20803 -4.70058 1.000 52.83469 158 PHE A O 1
ATOM 1011 N N . GLU A 1 159 ? -18.16144 -16.10043 -4.46565 1.000 53.25252 159 GLU A N 1
ATOM 1012 C CA . GLU A 1 159 ? -17.45661 -14.83322 -4.57113 1.000 51.64661 159 GLU A CA 1
ATOM 1013 C C . GLU A 1 159 ? -16.83940 -14.62170 -5.94139 1.000 48.76444 159 GLU A C 1
ATOM 1014 O O . GLU A 1 159 ? -16.92209 -13.51558 -6.48985 1.000 43.69813 159 GLU A O 1
ATOM 1020 N N . HIS A 1 160 ? -16.21851 -15.66103 -6.49830 1.000 43.37947 160 HIS A N 1
ATOM 1021 C CA . HIS A 1 160 ? -15.55479 -15.55983 -7.78680 1.000 45.74097 160 HIS A CA 1
ATOM 1022 C C . HIS A 1 160 ? -15.87938 -16.79720 -8.61049 1.000 44.77947 160 HIS A C 1
ATOM 1023 O O . HIS A 1 160 ? -15.99953 -17.90056 -8.07397 1.000 45.23146 160 HIS A O 1
ATOM 1030 N N . LEU A 1 161 ? -16.05350 -16.59814 -9.90962 1.000 42.34837 161 LEU A N 1
ATOM 1031 C CA . LEU A 1 161 ? -16.31599 -17.67146 -10.85192 1.000 41.11175 161 LEU A CA 1
ATOM 1032 C C . LEU A 1 161 ? -15.42676 -17.47127 -12.06297 1.000 41.11923 161 LEU A C 1
ATOM 1033 O O . LEU A 1 161 ? -15.30106 -16.34800 -12.56600 1.000 37.35029 161 LEU A O 1
ATOM 1038 N N . ILE A 1 162 ? -14.81507 -18.55629 -12.53519 1.000 40.93116 162 ILE A N 1
ATOM 1039 C CA . ILE A 1 162 ? -14.12871 -18.55525 -13.82179 1.000 40.76432 162 ILE A CA 1
ATOM 1040 C C . ILE A 1 162 ? -14.78688 -19.59025 -14.71911 1.000 38.15584 162 ILE A C 1
ATOM 1041 O O . ILE A 1 162 ? -14.92655 -20.75474 -14.33101 1.000 39.93042 162 ILE A O 1
ATOM 1046 N N . LEU A 1 163 ? -15.20748 -19.15392 -15.90658 1.000 39.83768 163 LEU A N 1
ATOM 1047 C CA . LEU A 1 163 ? -15.83141 -20.01173 -16.90687 1.000 40.38355 163 LEU A CA 1
ATOM 1048 C C . LEU A 1 163 ? -14.91805 -20.09804 -18.12346 1.000 42.89048 163 LEU A C 1
ATOM 1049 O O . LEU A 1 163 ? -14.31393 -19.09749 -18.53948 1.000 42.54456 163 LEU A O 1
ATOM 1054 N N . GLY A 1 164 ? -14.80404 -21.30038 -18.67892 1.000 43.57726 164 GLY A N 1
ATOM 1055 C CA . GLY A 1 164 ? -13.87683 -21.50992 -19.77437 1.000 42.78691 164 GLY A CA 1
ATOM 1056 C C . GLY A 1 164 ? -14.25141 -22.75853 -20.53958 1.000 48.74600 164 GLY A C 1
ATOM 1057 O O . GLY A 1 164 ? -15.21713 -23.45618 -20.21202 1.000 43.44756 164 GLY A O 1
ATOM 1058 N N . GLY A 1 165 ? -13.47325 -23.03204 -21.57518 1.000 47.97929 165 GLY A N 1
ATOM 1059 C CA . GLY A 1 165 ? -13.71948 -24.16808 -22.43482 1.000 49.86684 165 GLY A CA 1
ATOM 1060 C C . GLY A 1 165 ? -12.86335 -25.36291 -22.07333 1.000 50.91299 165 GLY A C 1
ATOM 1061 O O . GLY A 1 165 ? -12.46660 -25.55297 -20.91694 1.000 45.21462 165 GLY A O 1
ATOM 1062 N N . GLN A 1 166 ? -12.58169 -26.18551 -23.07594 1.000 51.38916 166 GLN A N 1
ATOM 1063 C CA . GLN A 1 166 ? -11.71875 -27.33815 -22.90055 1.000 53.17334 166 GLN A CA 1
ATOM 1064 C C . GLN A 1 166 ? -10.29357 -27.08647 -23.38073 1.000 51.72370 166 GLN A C 1
ATOM 1065 O O . GLN A 1 166 ? -9.40748 -27.89304 -23.07420 1.000 54.74308 166 GLN A O 1
ATOM 1071 N N . LYS A 1 167 ? -10.05365 -26.00081 -24.11958 1.000 48.60093 167 LYS A N 1
ATOM 1072 C CA . LYS A 1 167 ? -8.71438 -25.57559 -24.50993 1.000 53.73711 167 LYS A CA 1
ATOM 1073 C C . LYS A 1 167 ? -8.43131 -24.16995 -24.00077 1.000 49.27470 167 LYS A C 1
ATOM 1074 O O . LYS A 1 167 ? -9.34145 -23.38514 -23.72450 1.000 49.84691 167 LYS A O 1
ATOM 1080 N N . SER A 1 168 ? -7.13661 -23.86561 -23.89462 1.000 51.89895 168 SER A N 1
ATOM 1081 C CA . SER A 1 168 ? -6.68121 -22.61837 -23.29582 1.000 49.73185 168 SER A CA 1
ATOM 1082 C C . SER A 1 168 ? -6.94956 -21.41899 -24.18575 1.000 52.29529 168 SER A C 1
ATOM 1083 O O . SER A 1 168 ? -6.94301 -20.28331 -23.69480 1.000 49.93010 168 SER A O 1
ATOM 1086 N N . ILE A 1 169 ? -7.17009 -21.63454 -25.48201 1.000 50.86947 169 ILE A N 1
ATOM 1087 C CA . ILE A 1 169 ? -7.50599 -20.53627 -26.37273 1.000 51.12667 169 ILE A CA 1
ATOM 1088 C C . ILE A 1 169 ? -9.00806 -20.45821 -26.64542 1.000 50.39995 169 ILE A C 1
ATOM 1089 O O . ILE A 1 169 ? -9.42832 -19.72884 -27.54561 1.000 50.21926 169 ILE A O 1
ATOM 1094 N N . GLU A 1 170 ? -9.83048 -21.19022 -25.88595 1.000 49.33649 170 GLU A N 1
ATOM 1095 C CA . GLU A 1 170 ? -11.27272 -21.02156 -26.03486 1.000 47.31843 170 GLU A CA 1
ATOM 1096 C C . GLU A 1 170 ? -11.77503 -20.01358 -25.00818 1.000 44.50321 170 GLU A C 1
ATOM 1097 O O . GLU A 1 170 ? -11.09904 -19.76668 -23.99815 1.000 43.61218 170 GLU A O 1
ATOM 1103 N N . PRO A 1 171 ? -12.94933 -19.40376 -25.24569 1.000 46.98457 171 PRO A N 1
ATOM 1104 C CA . PRO A 1 171 ? -13.39633 -18.27959 -24.40875 1.000 40.68548 171 PRO A CA 1
ATOM 1105 C C . PRO A 1 171 ? -13.29105 -18.56455 -22.91732 1.000 42.81955 171 PRO A C 1
ATOM 1106 O O . PRO A 1 171 ? -13.56246 -19.67070 -22.44840 1.000 41.41717 171 PRO A O 1
ATOM 1110 N N . MET A 1 172 ? -12.89717 -17.53218 -22.17638 1.000 41.32371 172 MET A N 1
ATOM 1111 C CA . MET A 1 172 ? -12.58887 -17.60765 -20.75548 1.000 40.23032 172 MET A CA 1
ATOM 1112 C C . MET A 1 172 ? -13.02046 -16.28811 -20.13090 1.000 41.21640 172 MET A C 1
ATOM 1113 O O . MET A 1 172 ? -12.68488 -15.21843 -20.65163 1.000 42.38881 172 MET A O 1
ATOM 1118 N N . ILE A 1 173 ? -13.76652 -16.35833 -19.03168 1.000 36.34704 173 ILE A N 1
ATOM 1119 C CA . ILE A 1 173 ? -14.31320 -15.16685 -18.39124 1.000 38.57178 173 ILE A CA 1
ATOM 1120 C C . ILE A 1 173 ? -14.11806 -15.26925 -16.88398 1.000 37.08638 173 ILE A C 1
ATOM 1121 O O . ILE A 1 173 ? -14.43438 -16.29871 -16.28015 1.000 37.18102 173 ILE A O 1
ATOM 1126 N N . ILE A 1 174 ? -13.62296 -14.19371 -16.27769 1.000 35.00378 174 ILE A N 1
ATOM 1127 C CA . ILE A 1 174 ? -13.48844 -14.06819 -14.82815 1.000 40.18556 174 ILE A CA 1
ATOM 1128 C C . ILE A 1 174 ? -14.57283 -13.10518 -14.34283 1.000 40.02136 174 ILE A C 1
ATOM 1129 O O . ILE A 1 174 ? -14.63989 -11.95833 -14.80205 1.000 38.11000 174 ILE A O 1
ATOM 1134 N N . MET A 1 175 ? -15.42778 -13.55975 -13.42634 1.000 38.16661 175 MET A N 1
ATOM 1135 C CA . MET A 1 175 ? -16.47600 -12.70493 -12.87351 1.000 40.87778 175 MET A CA 1
ATOM 1136 C C . MET A 1 175 ? -16.47113 -12.79269 -11.34787 1.000 41.22373 175 MET A C 1
ATOM 1137 O O . MET A 1 175 ? -15.98996 -13.76445 -10.76317 1.000 44.82284 175 MET A O 1
ATOM 1142 N N . SER A 1 176 ? -17.02885 -11.77146 -10.69996 1.000 38.15174 176 SER A N 1
ATOM 1143 C CA . SER A 1 176 ? -16.87924 -11.61595 -9.25608 1.000 41.56370 176 SER A CA 1
ATOM 1144 C C . SER A 1 176 ? -18.13860 -10.99230 -8.67377 1.000 41.50022 176 SER A C 1
ATOM 1145 O O . SER A 1 176 ? -18.90468 -10.31996 -9.37076 1.000 39.78958 176 SER A O 1
ATOM 1148 N N . LYS A 1 177 ? -18.31985 -11.20053 -7.36773 1.000 42.51696 177 LYS A N 1
ATOM 1149 C CA . LYS A 1 177 ? -19.48815 -10.68701 -6.66495 1.000 46.46802 177 LYS A CA 1
ATOM 1150 C C . LYS A 1 177 ? -19.50041 -9.15944 -6.58874 1.000 48.43912 177 LYS A C 1
ATOM 1151 O O . LYS A 1 177 ? -20.57909 -8.57736 -6.46814 1.000 44.66996 177 LYS A O 1
ATOM 1157 N N . TYR A 1 178 ? -18.33902 -8.49882 -6.68255 1.000 46.18745 178 TYR A N 1
ATOM 1158 C CA . TYR A 1 178 ? -18.21177 -7.03987 -6.64550 1.000 49.15790 178 TYR A CA 1
ATOM 1159 C C . TYR A 1 178 ? -17.54976 -6.53020 -7.92407 1.000 48.12367 178 TYR A C 1
ATOM 1160 O O . TYR A 1 178 ? -16.91776 -7.29426 -8.66839 1.000 46.73213 178 TYR A O 1
ATOM 1169 N N . ARG A 1 179 ? -17.67660 -5.21645 -8.16145 1.000 39.19632 179 ARG A N 1
ATOM 1170 C CA . ARG A 1 179 ? -17.18417 -4.64996 -9.41569 1.000 44.54963 179 ARG A CA 1
ATOM 1171 C C . ARG A 1 179 ? -15.65693 -4.67484 -9.51125 1.000 46.45174 179 ARG A C 1
ATOM 1172 O O . ARG A 1 179 ? -15.11568 -4.74336 -10.62251 1.000 46.49737 179 ARG A O 1
ATOM 1180 N N . THR A 1 180 ? -14.94342 -4.59710 -8.38506 1.000 43.74578 180 THR A N 1
ATOM 1181 C CA . THR A 1 180 ? -13.48393 -4.59393 -8.39352 1.000 43.86270 180 THR A CA 1
ATOM 1182 C C . THR A 1 180 ? -12.95619 -5.61195 -7.38991 1.000 47.91877 180 THR A C 1
ATOM 1183 O O . THR A 1 180 ? -13.62467 -5.96639 -6.41674 1.000 45.11281 180 THR A O 1
ATOM 1187 N N . VAL A 1 181 ? -11.73471 -6.07973 -7.62629 1.000 45.89389 181 VAL A N 1
ATOM 1188 C CA . VAL A 1 181 ? -11.07050 -6.95527 -6.67192 1.000 46.44649 181 VAL A CA 1
ATOM 1189 C C . VAL A 1 181 ? -9.69760 -6.38162 -6.34718 1.000 51.04328 181 VAL A C 1
ATOM 1190 O O . VAL A 1 181 ? -9.06953 -5.70649 -7.16920 1.000 48.64355 181 VAL A O 1
ATOM 1194 N N . LEU A 1 182 ? -9.23624 -6.65023 -5.12887 1.000 51.63415 182 LEU A N 1
ATOM 1195 C CA . LEU A 1 182 ? -7.89225 -6.26741 -4.73591 1.000 49.88174 182 LEU A CA 1
ATOM 1196 C C . LEU A 1 182 ? -6.85021 -7.02876 -5.56334 1.000 53.07912 182 LEU A C 1
ATOM 1197 O O . LEU A 1 182 ? -7.13001 -8.08153 -6.14833 1.000 46.87577 182 LEU A O 1
ATOM 1202 N N . LEU A 1 183 ? -5.63316 -6.46870 -5.61556 1.000 50.05139 183 LEU A N 1
ATOM 1203 C CA . LEU A 1 183 ? -4.55325 -7.06423 -6.40344 1.000 52.70012 183 LEU A CA 1
ATOM 1204 C C . LEU A 1 183 ? -4.20146 -8.45696 -5.89004 1.000 56.26477 183 LEU A C 1
ATOM 1205 O O . LEU A 1 183 ? -3.99406 -9.39051 -6.67565 1.000 52.04233 183 LEU A O 1
ATOM 1210 N N . ASP A 1 184 ? -4.06884 -8.59116 -4.57289 1.000 64.10991 184 ASP A N 1
ATOM 1211 C CA . ASP A 1 184 ? -4.04809 -9.87021 -3.87175 1.000 64.02053 184 ASP A CA 1
ATOM 1212 C C . ASP A 1 184 ? -4.97068 -10.90522 -4.51429 1.000 60.58909 184 ASP A C 1
ATOM 1213 O O . ASP A 1 184 ? -4.54576 -11.99978 -4.89677 1.000 60.08198 184 ASP A O 1
ATOM 1218 N N . THR A 1 185 ? -6.24396 -10.54208 -4.63778 1.000 55.46358 185 THR A N 1
ATOM 1219 C CA . THR A 1 185 ? -7.25673 -11.46068 -5.13175 1.000 52.04273 185 THR A CA 1
ATOM 1220 C C . THR A 1 185 ? -7.05699 -11.76140 -6.61383 1.000 50.23858 185 THR A C 1
ATOM 1221 O O . THR A 1 185 ? -7.15216 -12.92154 -7.03697 1.000 47.07903 185 THR A O 1
ATOM 1225 N N . TYR A 1 186 ? -6.77134 -10.73192 -7.41661 1.000 46.54729 186 TYR A N 1
ATOM 1226 C CA . TYR A 1 186 ? -6.64666 -10.93147 -8.85739 1.000 47.69378 186 TYR A CA 1
ATOM 1227 C C . TYR A 1 186 ? -5.50590 -11.89715 -9.19187 1.000 48.50652 186 TYR A C 1
ATOM 1228 O O . TYR A 1 186 ? -5.63910 -12.75239 -10.08181 1.000 41.24020 186 TYR A O 1
ATOM 1237 N N . ASN A 1 187 ? -4.38440 -11.78495 -8.47739 1.000 43.72860 187 ASN A N 1
ATOM 1238 C CA . ASN A 1 187 ? -3.26316 -12.68375 -8.73030 1.000 49.64922 187 ASN A CA 1
ATOM 1239 C C . ASN A 1 187 ? -3.60240 -14.11618 -8.35041 1.000 49.97769 187 ASN A C 1
ATOM 1240 O O . ASN A 1 187 ? -3.09212 -15.05089 -8.97419 1.000 49.68878 187 ASN A O 1
ATOM 1245 N N . LYS A 1 188 ? -4.44861 -14.30606 -7.32988 1.000 49.96471 188 LYS A N 1
ATOM 1246 C CA . LYS A 1 188 ? -4.91759 -15.64515 -6.99377 1.000 49.62587 188 LYS A CA 1
ATOM 1247 C C . LYS A 1 188 ? -5.75912 -16.22348 -8.11722 1.000 44.82346 188 LYS A C 1
ATOM 1248 O O . LYS A 1 188 ? -5.61091 -17.39599 -8.46828 1.000 49.17508 188 LYS A O 1
ATOM 1254 N N . LEU A 1 189 ? -6.63337 -15.41294 -8.70786 1.000 42.61239 189 LEU A N 1
ATOM 1255 C CA . LEU A 1 189 ? -7.47679 -15.91107 -9.79184 1.000 44.82910 189 LEU A CA 1
ATOM 1256 C C . LEU A 1 189 ? -6.65167 -16.25646 -11.02442 1.000 44.76230 189 LEU A C 1
ATOM 1257 O O . LEU A 1 189 ? -6.94446 -17.23903 -11.71908 1.000 42.36783 189 LEU A O 1
ATOM 1262 N N . ILE A 1 190 ? -5.62434 -15.45698 -11.31827 1.000 40.25058 190 ILE A N 1
ATOM 1263 C CA . ILE A 1 190 ? -4.74210 -15.77403 -12.43583 1.000 44.30027 190 ILE A CA 1
ATOM 1264 C C . ILE A 1 190 ? -3.98395 -17.06706 -12.15698 1.000 44.29995 190 ILE A C 1
ATOM 1265 O O . ILE A 1 190 ? -3.79103 -17.89126 -13.05888 1.000 38.92077 190 ILE A O 1
ATOM 1270 N N . ASN A 1 191 ? -3.58346 -17.28724 -10.89773 1.000 42.76053 191 ASN A N 1
ATOM 1271 C CA . ASN A 1 191 ? -2.89075 -18.52923 -10.55478 1.000 47.96400 191 ASN A CA 1
ATOM 1272 C C . ASN A 1 191 ? -3.78823 -19.74536 -10.75779 1.000 47.50840 191 ASN A C 1
ATOM 1273 O O . ASN A 1 191 ? -3.29458 -20.83769 -11.08217 1.000 45.22113 191 ASN A O 1
ATOM 1278 N N . SER A 1 192 ? -5.10230 -19.58005 -10.58171 1.000 43.68879 192 SER A N 1
ATOM 1279 C CA . SER A 1 192 ? -6.02786 -20.68201 -10.84102 1.000 45.98304 192 SER A CA 1
ATOM 1280 C C . SER A 1 192 ? -5.98687 -21.10571 -12.30314 1.000 44.33461 192 SER A C 1
ATOM 1281 O O . SER A 1 192 ? -6.00651 -22.30471 -12.60793 1.000 44.68918 192 SER A O 1
ATOM 1284 N N . LEU A 1 193 ? -5.92372 -20.13719 -13.22312 1.000 39.56766 193 LEU A N 1
ATOM 1285 C CA . LEU A 1 193 ? -5.84048 -20.47395 -14.63959 1.000 41.79428 193 LEU A CA 1
ATOM 1286 C C . LEU A 1 193 ? -4.55443 -21.22290 -14.96120 1.000 46.11517 193 LEU A C 1
ATOM 1287 O O . LEU A 1 193 ? -4.55456 -22.10817 -15.82294 1.000 45.80102 193 LEU A O 1
ATOM 1292 N N . TYR A 1 194 ? -3.44839 -20.87548 -14.29575 1.000 43.93595 194 TYR A N 1
ATOM 1293 C CA . TYR A 1 194 ? -2.20556 -21.61702 -14.48748 1.000 46.91919 194 TYR A CA 1
ATOM 1294 C C . TYR A 1 194 ? -2.34688 -23.05868 -13.99991 1.000 44.85676 194 TYR A C 1
ATOM 1295 O O . TYR A 1 194 ? -1.96760 -24.00419 -14.69899 1.000 45.58266 194 TYR A O 1
ATOM 1304 N N . LEU A 1 195 ? -2.91074 -23.24790 -12.80597 1.000 46.06648 195 LEU A N 1
ATOM 1305 C CA . LEU A 1 195 ? -3.10326 -24.59768 -12.28068 1.000 46.20387 195 LEU A CA 1
ATOM 1306 C C . LEU A 1 195 ? -4.06046 -25.41823 -13.14090 1.000 47.00748 195 LEU A C 1
ATOM 1307 O O . LEU A 1 195 ? -3.95685 -26.65149 -13.17982 1.000 49.43949 195 LEU A O 1
ATOM 1312 N N . ALA A 1 196 ? -5.00540 -24.75932 -13.81457 1.000 43.62719 196 ALA A N 1
ATOM 1313 C CA . ALA A 1 196 ? -5.96462 -25.42353 -14.68624 1.000 46.37491 196 ALA A CA 1
ATOM 1314 C C . ALA A 1 196 ? -5.37447 -25.81262 -16.03356 1.000 49.38927 196 ALA A C 1
ATOM 1315 O O . ALA A 1 196 ? -6.01009 -26.58077 -16.76431 1.000 51.82058 196 ALA A O 1
ATOM 1317 N N . GLY A 1 197 ? -4.19749 -25.29998 -16.39091 1.000 45.12347 197 GLY A N 1
ATOM 1318 C CA . GLY A 1 197 ? -3.56869 -25.63999 -17.65223 1.000 45.31729 197 GLY A CA 1
ATOM 1319 C C . GLY A 1 197 ? -3.39335 -24.50560 -18.64689 1.000 46.10454 197 GLY A C 1
ATOM 1320 O O . GLY A 1 197 ? -2.91629 -24.76339 -19.75689 1.000 47.00719 197 GLY A O 1
ATOM 1321 N N . TYR A 1 198 ? -3.76060 -23.26850 -18.30914 1.000 42.72006 198 TYR A N 1
ATOM 1322 C CA . TYR A 1 198 ? -3.51521 -22.14885 -19.21253 1.000 47.81424 198 TYR A CA 1
ATOM 1323 C C . TYR A 1 198 ? -2.02235 -21.79842 -19.21433 1.000 50.03446 198 TYR A C 1
ATOM 1324 O O . TYR A 1 198 ? -1.38955 -21.71863 -18.15489 1.000 48.71128 198 TYR A O 1
ATOM 1333 N N . GLU A 1 199 ? -1.45754 -21.59061 -20.40058 1.000 46.18530 199 GLU A N 1
ATOM 1334 C CA . GLU A 1 199 ? -0.01579 -21.40654 -20.49216 1.000 51.27752 199 GLU A CA 1
ATOM 1335 C C . GLU A 1 199 ? 0.37613 -20.02714 -19.95672 1.000 50.16458 199 GLU A C 1
ATOM 1336 O O . GLU A 1 199 ? -0.38534 -19.06777 -20.10830 1.000 47.33966 199 GLU A O 1
ATOM 1342 N N . PRO A 1 200 ? 1.54437 -19.90155 -19.30663 1.000 48.55568 200 PRO A N 1
ATOM 1343 C CA . PRO A 1 200 ? 1.90096 -18.60970 -18.68256 1.000 51.43906 200 PRO A CA 1
ATOM 1344 C C . PRO A 1 200 ? 1.86388 -17.42595 -19.63694 1.000 52.38602 200 PRO A C 1
ATOM 1345 O O . PRO A 1 200 ? 1.44043 -16.33398 -19.23827 1.000 48.40511 200 PRO A O 1
ATOM 1349 N N . SER A 1 201 ? 2.29299 -17.60422 -20.89116 1.000 54.48015 201 SER A N 1
ATOM 1350 C CA . SER A 1 201 ? 2.28215 -16.49046 -21.83410 1.000 53.03749 201 SER A CA 1
ATOM 1351 C C . SER A 1 201 ? 0.87909 -16.09031 -22.27432 1.000 50.53179 201 SER A C 1
ATOM 1352 O O . SER A 1 201 ? 0.74760 -15.09083 -22.98123 1.000 51.92098 201 SER A O 1
ATOM 1355 N N . LEU A 1 202 ? -0.16369 -16.83626 -21.88948 1.000 50.98996 202 LEU A N 1
ATOM 1356 C CA . LEU A 1 202 ? -1.54232 -16.42624 -22.13760 1.000 49.80711 202 LEU A CA 1
ATOM 1357 C C . LEU A 1 202 ? -2.13306 -15.63065 -20.98793 1.000 49.64511 202 LEU A C 1
ATOM 1358 O O . LEU A 1 202 ? -3.25527 -15.13613 -21.11080 1.000 50.13720 202 LEU A O 1
ATOM 1363 N N . LEU A 1 203 ? -1.43171 -15.52763 -19.86209 1.000 48.58520 203 LEU A N 1
ATOM 1364 C CA . LEU A 1 203 ? -1.98654 -14.92729 -18.65665 1.000 49.82696 203 LEU A CA 1
ATOM 1365 C C . LEU A 1 203 ? -1.55319 -13.47686 -18.47814 1.000 51.64171 203 LEU A C 1
ATOM 1366 O O . LEU A 1 203 ? -1.57478 -12.96028 -17.35750 1.000 54.82644 203 LEU A O 1
ATOM 1371 N N . THR A 1 204 ? -1.17838 -12.82116 -19.57329 1.000 49.30984 204 THR A N 1
ATOM 1372 C CA . THR A 1 204 ? -0.69620 -11.45262 -19.63195 1.000 52.74610 204 THR A CA 1
ATOM 1373 C C . THR A 1 204 ? -1.42136 -10.79138 -20.79460 1.000 54.56672 204 THR A C 1
ATOM 1374 O O . THR A 1 204 ? -1.80634 -11.46487 -21.75387 1.000 50.62271 204 THR A O 1
ATOM 1378 N N . TRP A 1 205 ? -1.62976 -9.47948 -20.69114 1.000 57.40771 205 TRP A N 1
ATOM 1379 C CA . TRP A 1 205 ? -2.10541 -8.69110 -21.82071 1.000 53.74430 205 TRP A CA 1
ATOM 1380 C C . TRP A 1 205 ? -1.17512 -8.88931 -23.02339 1.000 58.38474 205 TRP A C 1
ATOM 1381 O O . TRP A 1 205 ? 0.04798 -8.97875 -22.85265 1.000 55.42635 205 TRP A O 1
ATOM 1392 N N . PRO A 1 206 ? -1.70372 -8.92536 -24.26091 1.000 59.41160 206 PRO A N 1
ATOM 1393 C CA . PRO A 1 206 ? -3.07675 -8.63146 -24.69061 1.000 54.80453 206 PRO A 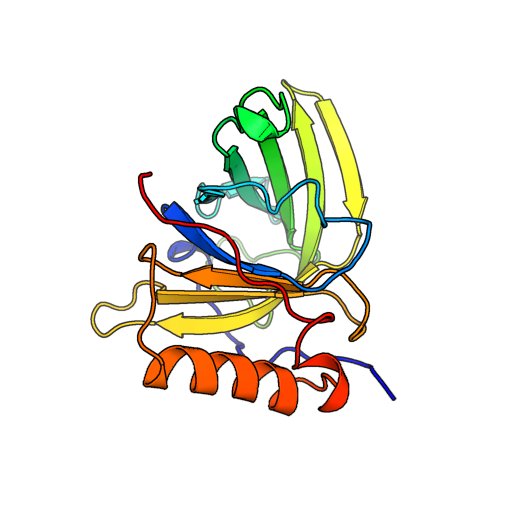CA 1
ATOM 1394 C C . PRO A 1 206 ? -3.98886 -9.84251 -24.71282 1.000 54.89868 206 PRO A C 1
ATOM 1395 O O . PRO A 1 206 ? -5.03609 -9.78483 -25.34343 1.000 54.56503 206 PRO A O 1
ATOM 1399 N N . PHE A 1 207 ? -3.59494 -10.91643 -24.03435 1.000 52.92658 207 PHE A N 1
ATOM 1400 C CA . PHE A 1 207 ? -4.36036 -12.15151 -24.04724 1.000 55.30190 207 PHE A CA 1
ATOM 1401 C C . PHE A 1 207 ? -5.33089 -12.25794 -22.88147 1.000 51.35181 207 PHE A C 1
ATOM 1402 O O . PHE A 1 207 ? -6.28996 -13.02501 -22.96079 1.000 49.66261 207 PHE A O 1
ATOM 1410 N N . ILE A 1 208 ? -5.08933 -11.52022 -21.80649 1.000 53.09055 208 ILE A N 1
ATOM 1411 C CA . ILE A 1 208 ? -6.07385 -11.25228 -20.76840 1.000 50.20315 208 ILE A CA 1
ATOM 1412 C C . ILE A 1 208 ? -6.35352 -9.76053 -20.83235 1.000 51.49937 208 ILE A C 1
ATOM 1413 O O . ILE A 1 208 ? -5.41264 -8.95544 -20.86346 1.000 50.32559 208 ILE A O 1
ATOM 1418 N N . ILE A 1 209 ? -7.63347 -9.39063 -20.88562 1.000 48.50115 209 ILE A N 1
ATOM 1419 C CA . ILE A 1 209 ? -8.04390 -7.99560 -21.01151 1.000 48.59190 209 ILE A CA 1
ATOM 1420 C C . ILE A 1 209 ? -9.01090 -7.67885 -19.88361 1.000 49.70202 209 ILE A C 1
ATOM 1421 O O . ILE A 1 209 ? -9.95811 -8.43203 -19.64689 1.000 47.51200 209 ILE A O 1
ATOM 1426 N N . GLN A 1 210 ? -8.77966 -6.56920 -19.19333 1.000 51.02587 210 GLN A N 1
ATOM 1427 C CA . GLN A 1 210 ? -9.62841 -6.18276 -18.07502 1.000 50.56466 210 GLN A CA 1
ATOM 1428 C C . GLN A 1 210 ? -10.83371 -5.39569 -18.57368 1.000 52.65401 210 GLN A C 1
ATOM 1429 O O . GLN A 1 210 ? -10.73462 -4.61873 -19.52988 1.000 50.88342 210 GLN A O 1
ATOM 1435 N N . THR A 1 211 ? -11.97363 -5.61074 -17.92063 1.000 48.86978 211 THR A N 1
ATOM 1436 C CA . THR A 1 211 ? -13.21375 -4.91526 -18.25087 1.000 48.40790 211 THR A CA 1
ATOM 1437 C C . THR A 1 211 ? -13.33071 -3.61884 -17.45451 1.000 47.01414 211 THR A C 1
ATOM 1438 O O . THR A 1 211 ? -13.01223 -3.58107 -16.26117 1.000 46.18891 211 THR A O 1
ATOM 1442 N N . ASP A 1 212 ? -13.80357 -2.55913 -18.11132 1.000 43.94863 212 ASP A N 1
ATOM 1443 C CA . ASP A 1 212 ? -13.97284 -1.28287 -17.42185 1.000 48.32878 212 ASP A CA 1
ATOM 1444 C C . ASP A 1 212 ? -15.22242 -1.34076 -16.54901 1.000 48.30721 212 ASP A C 1
ATOM 1445 O O . ASP A 1 212 ? -16.33627 -1.52043 -17.05345 1.000 47.73115 212 ASP A O 1
ATOM 1450 N N . GLN A 1 213 ? -15.03936 -1.21560 -15.23579 1.000 48.16592 213 GLN A N 1
ATOM 1451 C CA . GLN A 1 213 ? -16.15910 -1.21029 -14.30254 1.000 48.91524 213 GLN A CA 1
ATOM 1452 C C . GLN A 1 213 ? -16.30993 0.11876 -13.56756 1.000 55.44851 213 GLN A C 1
ATOM 1453 O O 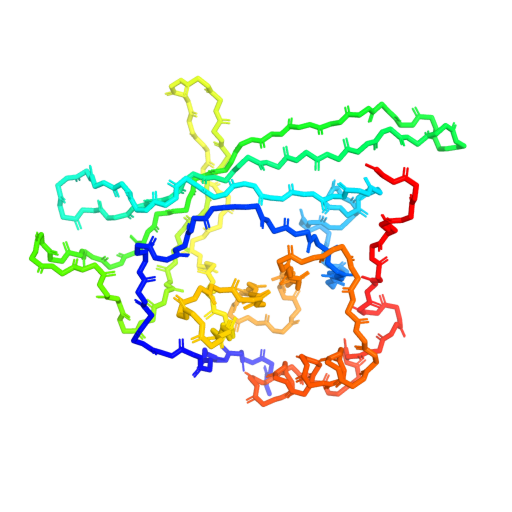. GLN A 1 213 ? -17.03042 0.18171 -12.56181 1.000 53.71159 213 GLN A O 1
ATOM 1459 N N . THR A 1 214 ? -15.66848 1.18309 -14.04131 1.000 53.98983 214 THR A N 1
ATOM 1460 C CA . THR A 1 214 ? -15.76479 2.47190 -13.37350 1.000 55.17446 214 THR A CA 1
ATOM 1461 C C . THR A 1 214 ? -16.99752 3.24130 -13.84595 1.000 55.13007 214 THR A C 1
ATOM 1462 O O . THR A 1 214 ? -17.43931 3.11660 -14.99421 1.000 53.93669 214 THR A O 1
ATOM 1466 N N . PHE A 1 215 ? -17.56782 4.02345 -12.93074 1.000 54.02701 215 PHE A N 1
ATOM 1467 C CA . PHE A 1 215 ? -18.74154 4.85365 -13.22116 1.000 52.62479 215 PHE A CA 1
ATOM 1468 C C . PHE A 1 215 ? -19.92152 4.01981 -13.73897 1.000 55.05959 215 PHE A C 1
ATOM 1469 O O . PHE A 1 215 ? -20.58020 4.36126 -14.72317 1.000 57.58116 215 PHE A O 1
ATOM 1477 N N . CYS A 1 216 ? -20.20341 2.92171 -13.05735 1.000 54.15711 216 CYS A N 1
ATOM 1478 C CA . CYS A 1 216 ? -21.32784 2.09547 -13.46161 1.000 55.91377 216 CYS A CA 1
ATOM 1479 C C . CYS A 1 216 ? -22.45528 2.16995 -12.43155 1.000 60.09464 216 CYS A C 1
ATOM 1480 O O . CYS A 1 216 ? -23.42393 1.40437 -12.50658 1.000 66.83529 216 CYS A O 1
#

Organism: Plasmodium falciparum (isolate NF54) (NCBI:txid5843)

Secondary structure (DSSP, 8-state):
--B------SEEGGG-EEEEEEEEEE--TTTTTTT-STT-EEEEE--EEETTEEEEEEEEEE--BTTTTBPPEEEEEEEEESS---TT--EESS-EEEEEEEETTEEEEEEEEEEEEEEEE-TTS-EEEEEEE-SBTTS--EEEESSS---HHHHHHHHHHHHHHT--GGGSSTTSEEEPP-TT-

Radius of gyration: 15.96 Å; Cα contacts (8 Å, |Δi|>4): 423; chains: 1; bounding box: 42×44×36 Å

Sequence (185 aa):
DGVVHVLSKNIDVKNLQGTFYEIATNASDKIFPGLACRCTKYEFSGLKRDGNLGYVLINFSCARNFIFGEKKSEMTFKLILNKPLDENTTTVEEFNASIYLVQGNQQILLNGNINIIYAELNEQNEFEHLILGGQKSIEPMIIMSKYRTVLLDTYNKLINSLYLAGYEPSLLTWPFIIQTDQTFC

Nearest PDB structures (foldseek):
  6tlb-assembly1_C-2  TM=9.652E-01  e=1.679E-30  Plasmodium falciparum 3D7
  5no9-assembly1_A  TM=3.702E-01  e=1.129E+00  Pythium aphanidermatum
  6qp7-assembly1_A  TM=3.643E-01  e=7.024E-01  Drosophila melanogaster
  6qp9-assembly1_A  TM=3.166E-01  e=5.396E-01  Drosophila melanogaster

B-factor: mean 54.06, std 14.17, range [33.9, 127.11]